Protein AF-A0A950K477-F1 (afdb_monomer_lite)

Radius of gyration: 20.94 Å; chains: 1; bounding box: 52×49×51 Å

Secondary structure (DSSP, 8-state):
-----------EEEE--TTSS-EEEEEE-TTS-EEEEEEEEE-SS---TTEEEEETT--EE-EEE-SSEEEEEEEEE-TT-EEEEEEEE-SS---PPPEEEEEETTTEEEEEETTEEEEEEE-HHHHHHTT--S-EEEEEEETTEE-B--TTTSPPTT-----TT--SEEEEESEETTEETTTTPPPEEEEEEEEE-SS-EEEEEEEEETTTEEEEEEEEEEESSS-EEEEEEEEEEESSS-EEB-SSTTGGGSEEEEEEB-GGG--SSS--TTTEEETTS-BHHHHHHHS--SEEEEEEEETTEEEEEEEE--TTSTTSSPPEEE-TTSEEEE-TTSSSS--EEPP-

pLDDT: mean 87.04, std 14.47, range [21.81, 98.06]

Foldseek 3Di:
DDDDDDPDLDADEDEDEPPDAWDKDKAAPEQAKDAFNKYDYFPVQPWDPQKWKAWPVRHTFFWDTDSGYIIGTDGIDGYPDMTMIIIHRDPDHDPAFKWDWDDDPDQKIWIDRRPHTQWIWHDDRRCVVLLAQFTAIPFGAAQRFGFAACPPP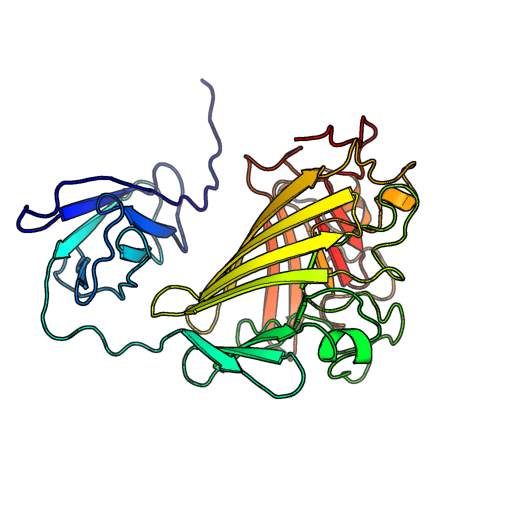HHDPPGDNPPSNQGHKDFFFQDKPRDGGSRDFHKDWPDWDWDITHAWIWIWTWIDPPQFKIKTWIWIWGDPSHHIDIDIDIDIAGAPWKMFGDPDLVRLLRGGIKGQGYQQLADPDDFQQVFKAFPVGGGGQVRLQVDQGQKMKGWGADPNDTDIDMDGDHCPDVQPSFHWNDGRGRITDGGNSNDDDGRMDGHD

Sequence (348 aa):
MRTFFLLLLSTLSLAAAPAQDGVHVTVSSFDKDRRWVLVEYDAKGKALPGTDVVDEKGDAQPGQPTSRGLAWLVPWIPAGQALKFEIKKVHGGVPAPALRWSEAQGGVTGLKFGDKEITRYNTGPAAEKQKHHKPFFWPLNGRGVNLLRGWPVEPKAGDSVDHPHHTGMYFAFGEVNGKDYWSKEPFSQKKLKMDAGQVFAEVLAENAWGEDLVESDEVRILTDGNDVVADWTITLTAANGPVTFAKDLKQAKEGAFVCRLSQELSRAKGDGSEIILDSKGNRGEKLARENSAPWVDYSGTVEGRKVGIAVMNHPSSWRSPSDWHVRAYGLFAANPWIIKGENTLQKG

Structure (mmCIF, N/CA/C/O backbone):
data_AF-A0A950K477-F1
#
_entry.id   AF-A0A950K477-F1
#
loop_
_atom_site.group_PDB
_atom_site.id
_atom_site.type_symbol
_atom_site.label_atom_id
_atom_site.label_alt_id
_atom_site.label_comp_id
_atom_site.label_asym_id
_atom_site.label_entity_id
_atom_site.label_seq_id
_atom_site.pdbx_PDB_ins_code
_atom_site.Cartn_x
_atom_site.Cartn_y
_atom_site.Cartn_z
_atom_site.occupancy
_atom_site.B_iso_or_equiv
_atom_site.auth_seq_id
_atom_site.auth_comp_id
_atom_site.auth_asym_id
_atom_site.auth_atom_id
_atom_site.pdbx_PDB_model_num
ATOM 1 N N . MET A 1 1 ? 21.113 -9.466 28.098 1.00 29.94 1 MET A N 1
ATOM 2 C CA . MET A 1 1 ? 20.406 -8.214 27.763 1.00 29.94 1 MET A CA 1
ATOM 3 C C . MET A 1 1 ? 20.300 -8.137 26.245 1.00 29.94 1 MET A C 1
ATOM 5 O O . MET A 1 1 ? 21.309 -7.935 25.586 1.00 29.94 1 MET A O 1
ATOM 9 N N . ARG A 1 2 ? 19.134 -8.463 25.678 1.00 22.64 2 ARG A N 1
ATOM 10 C CA . ARG A 1 2 ? 18.875 -8.391 24.232 1.00 22.64 2 ARG A CA 1
ATOM 11 C C . ARG A 1 2 ? 17.542 -7.682 24.044 1.00 22.64 2 ARG A C 1
ATOM 13 O O . ARG A 1 2 ? 16.498 -8.240 24.358 1.00 22.64 2 ARG A O 1
ATOM 20 N N . THR A 1 3 ? 17.622 -6.432 23.616 1.00 26.20 3 THR A N 1
ATOM 21 C CA . THR A 1 3 ? 16.486 -5.565 23.310 1.00 26.20 3 THR A CA 1
ATOM 22 C C . THR A 1 3 ? 15.965 -5.937 21.924 1.00 26.20 3 THR A C 1
ATOM 24 O O . THR A 1 3 ? 16.724 -5.901 20.957 1.00 26.20 3 THR A O 1
ATOM 27 N N . PHE A 1 4 ? 14.694 -6.323 21.828 1.00 21.81 4 PHE A N 1
ATOM 28 C CA . PHE A 1 4 ? 14.008 -6.587 20.562 1.00 21.81 4 PHE A CA 1
ATOM 29 C C . PHE A 1 4 ? 13.222 -5.336 20.156 1.00 21.81 4 PHE A C 1
ATOM 31 O O . PHE A 1 4 ? 12.395 -4.845 20.916 1.00 21.81 4 PHE A O 1
ATOM 38 N N . PHE A 1 5 ? 13.477 -4.807 18.958 1.00 26.64 5 PHE A N 1
ATOM 39 C CA . PHE A 1 5 ? 12.673 -3.738 18.369 1.00 26.64 5 PHE A CA 1
ATOM 40 C C . PHE A 1 5 ? 11.493 -4.363 17.615 1.00 26.64 5 PHE A C 1
ATOM 42 O O . PHE A 1 5 ? 11.696 -5.013 16.596 1.00 26.64 5 PHE A O 1
ATOM 49 N N . LEU A 1 6 ? 10.265 -4.129 18.088 1.00 25.39 6 LEU A N 1
ATOM 50 C CA . LEU A 1 6 ? 9.035 -4.458 17.362 1.00 25.39 6 LEU A CA 1
ATOM 51 C C . LEU A 1 6 ? 8.298 -3.169 16.975 1.00 25.39 6 LEU A C 1
ATOM 53 O O . LEU A 1 6 ? 7.652 -2.534 17.814 1.00 25.39 6 LEU A O 1
ATOM 57 N N . LEU A 1 7 ? 8.382 -2.780 15.704 1.00 31.80 7 LEU A N 1
ATOM 58 C CA . LEU A 1 7 ? 7.380 -1.927 15.072 1.00 31.80 7 LEU A CA 1
ATOM 59 C C . LEU A 1 7 ? 6.480 -2.887 14.294 1.00 31.80 7 LEU A C 1
ATOM 61 O O . LEU A 1 7 ? 6.807 -3.305 13.191 1.00 31.80 7 LEU A O 1
ATOM 65 N N . LEU A 1 8 ? 5.432 -3.348 14.973 1.00 35.22 8 LEU A N 1
ATOM 66 C CA . LEU A 1 8 ? 4.395 -4.194 14.406 1.00 35.22 8 LEU A CA 1
ATOM 67 C C . LEU A 1 8 ? 3.168 -3.300 14.205 1.00 35.22 8 LEU A C 1
ATOM 69 O O . LEU A 1 8 ? 2.625 -2.793 15.191 1.00 35.22 8 LEU A O 1
ATOM 73 N N . LEU A 1 9 ? 2.712 -3.151 12.959 1.00 41.53 9 LEU A N 1
ATOM 74 C CA . LEU A 1 9 ? 1.273 -3.232 12.719 1.00 41.53 9 LEU A CA 1
ATOM 75 C C . LEU A 1 9 ? 0.904 -4.651 13.166 1.00 41.53 9 LEU A C 1
ATOM 77 O O . LEU A 1 9 ? 1.239 -5.628 12.509 1.00 41.53 9 LEU A O 1
ATOM 81 N N . SER A 1 10 ? 0.402 -4.776 14.392 1.00 38.97 10 SER A N 1
ATOM 82 C CA . SER A 1 10 ? 0.055 -6.074 14.967 1.00 38.97 10 SER A CA 1
ATOM 83 C C . SER A 1 10 ? -1.417 -6.315 14.716 1.00 38.97 10 SER A C 1
ATOM 85 O O . SER A 1 10 ? -2.255 -5.789 15.436 1.00 38.97 10 SER A O 1
ATOM 87 N N . THR A 1 11 ? -1.731 -7.146 13.727 1.00 41.25 11 THR A N 1
ATOM 88 C CA . THR A 1 11 ? -3.009 -7.857 13.717 1.00 41.25 11 THR A CA 1
ATOM 89 C C . THR A 1 11 ? -2.980 -8.841 14.888 1.00 41.25 11 THR A C 1
ATOM 91 O O . THR A 1 11 ? -2.279 -9.855 14.847 1.00 41.25 11 THR A O 1
ATOM 94 N N . LEU A 1 12 ? -3.670 -8.515 15.980 1.00 43.34 12 LEU A N 1
ATOM 95 C CA . LEU A 1 12 ? -3.776 -9.390 17.146 1.00 43.34 12 LEU A CA 1
ATOM 96 C C . LEU A 1 12 ? -5.068 -10.210 17.035 1.00 43.34 12 LEU A C 1
ATOM 98 O O . LEU A 1 12 ? -6.131 -9.693 17.357 1.00 43.34 12 LEU A O 1
ATOM 102 N N . SER A 1 13 ? -4.985 -11.468 16.587 1.00 42.50 13 SER A N 1
ATOM 103 C CA . SER A 1 13 ? -6.142 -12.376 16.518 1.00 42.50 13 SER A CA 1
ATOM 104 C C . SER A 1 13 ? -6.309 -13.174 17.813 1.00 42.50 13 SER A C 1
ATOM 106 O O . SER A 1 13 ? -5.458 -13.994 18.153 1.00 42.50 13 SER A O 1
ATOM 108 N N . LEU A 1 14 ? -7.415 -12.962 18.535 1.00 52.19 14 LEU A N 1
ATOM 109 C CA . LEU A 1 14 ? -7.835 -13.801 19.669 1.00 52.19 14 LEU A CA 1
ATOM 110 C C . LEU A 1 14 ? -9.072 -14.623 19.299 1.00 52.19 14 LEU A C 1
ATOM 112 O O . LEU A 1 14 ? -10.003 -14.070 18.727 1.00 52.19 14 LEU A O 1
ATOM 116 N N . ALA A 1 15 ? -9.104 -15.899 19.702 1.00 47.56 15 ALA A N 1
ATOM 117 C CA . ALA A 1 15 ? -10.265 -16.782 19.579 1.00 47.56 15 ALA A CA 1
ATOM 118 C C . ALA A 1 15 ? -10.960 -16.990 20.938 1.00 47.56 15 ALA A C 1
ATOM 120 O O . ALA A 1 15 ? -10.342 -17.510 21.865 1.00 47.56 15 ALA A O 1
ATOM 121 N N . ALA A 1 16 ? -12.252 -16.651 21.065 1.00 52.62 16 ALA A N 1
ATOM 122 C CA . ALA A 1 16 ? -13.064 -16.977 22.255 1.00 52.62 16 ALA A CA 1
ATOM 123 C C . ALA A 1 16 ? -14.452 -17.547 21.884 1.00 52.62 16 ALA A C 1
ATOM 125 O O . ALA A 1 16 ? -14.824 -17.605 20.714 1.00 52.62 16 ALA A O 1
ATOM 126 N N . ALA A 1 17 ? -15.193 -18.089 22.858 1.00 48.69 17 ALA A N 1
ATOM 127 C CA . ALA A 1 17 ? -16.521 -18.672 22.627 1.00 48.69 17 ALA A CA 1
ATOM 128 C C . ALA A 1 17 ? -17.608 -17.576 22.492 1.00 48.69 17 ALA A C 1
ATOM 130 O O . ALA A 1 17 ? -17.593 -16.635 23.277 1.00 48.69 17 ALA A O 1
ATOM 131 N N . PRO A 1 18 ? -18.591 -17.711 21.576 1.00 48.38 18 PRO A N 1
ATOM 132 C CA . PRO A 1 18 ? -19.586 -16.670 21.256 1.00 48.38 18 PRO A CA 1
ATOM 133 C C . PRO A 1 18 ? -20.687 -16.454 22.321 1.00 48.38 18 PRO A C 1
ATOM 135 O O . PRO A 1 18 ? -21.726 -15.879 22.010 1.00 48.38 18 PRO A O 1
ATOM 138 N N . ALA A 1 19 ? -20.500 -16.951 23.547 1.00 46.94 19 ALA A N 1
ATOM 139 C CA . ALA A 1 19 ? -21.529 -17.011 24.591 1.00 46.94 19 ALA A CA 1
ATOM 140 C C . ALA A 1 19 ? -21.058 -16.452 25.947 1.00 46.94 19 ALA A C 1
ATOM 142 O O . ALA A 1 19 ? -21.470 -16.950 26.990 1.00 46.94 19 ALA A O 1
ATOM 143 N N . GLN A 1 20 ? -20.176 -15.451 25.945 1.00 51.38 20 GLN A N 1
ATOM 144 C CA . GLN A 1 20 ? -19.879 -14.676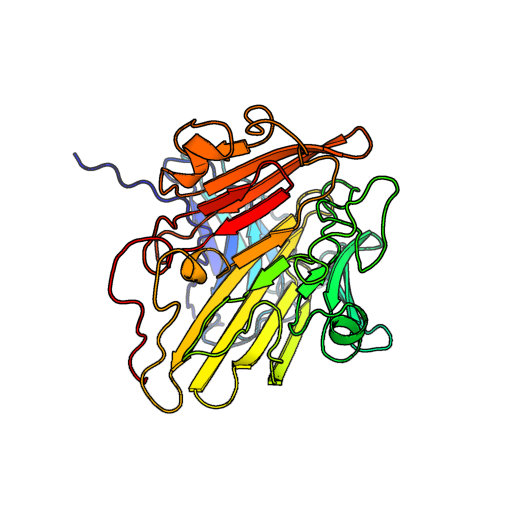 27.150 1.00 51.38 20 GLN A CA 1
ATOM 145 C C . GLN A 1 20 ? -20.456 -13.273 26.989 1.00 51.38 20 GLN A C 1
ATOM 147 O O . GLN A 1 20 ? -20.244 -12.636 25.956 1.00 51.38 20 GLN A O 1
ATOM 152 N N . ASP A 1 21 ? -21.219 -12.828 27.985 1.00 55.84 21 ASP A N 1
ATOM 153 C CA . ASP A 1 21 ? -21.587 -11.425 28.139 1.00 55.84 21 ASP A CA 1
ATOM 154 C C . ASP A 1 21 ? -20.287 -10.613 28.217 1.00 55.84 21 ASP A C 1
ATOM 156 O O . ASP A 1 21 ? -19.567 -10.692 29.208 1.00 55.84 21 ASP A O 1
ATOM 160 N N . GLY A 1 22 ? -19.954 -9.921 27.124 1.00 71.38 22 GLY A N 1
ATOM 161 C CA . GLY A 1 22 ? -18.744 -9.110 26.987 1.00 71.38 22 GLY A CA 1
ATOM 162 C C . GLY A 1 22 ? -17.463 -9.925 26.758 1.00 71.38 22 GLY A C 1
ATOM 163 O O . GLY A 1 22 ? -16.966 -10.612 27.647 1.00 71.38 22 GLY A O 1
ATOM 164 N N . VAL A 1 23 ? -16.850 -9.815 25.573 1.00 85.06 23 VAL A N 1
ATOM 165 C CA . VAL A 1 23 ? -15.444 -10.233 25.395 1.00 85.06 23 VAL A CA 1
ATOM 166 C C . VAL A 1 23 ? -14.555 -9.043 25.723 1.00 85.06 23 VAL A C 1
ATOM 168 O O . VAL A 1 23 ? -14.587 -8.038 25.016 1.00 85.06 23 VAL A O 1
ATOM 171 N N . HIS A 1 24 ? -13.735 -9.154 26.766 1.00 89.69 24 HIS A N 1
ATOM 172 C CA . HIS A 1 24 ? -12.785 -8.105 27.127 1.00 89.69 24 HIS A CA 1
ATOM 173 C C . HIS A 1 24 ? -11.456 -8.271 26.388 1.00 89.69 24 HIS A C 1
ATOM 175 O O . HIS A 1 24 ? -10.838 -9.336 26.416 1.00 89.69 24 HIS A O 1
ATOM 181 N N . VAL A 1 25 ? -10.985 -7.193 25.768 1.00 91.94 25 VAL A N 1
ATOM 182 C CA . VAL A 1 25 ? -9.726 -7.146 25.023 1.00 91.94 25 VAL A CA 1
ATOM 183 C C . VAL A 1 25 ? -8.852 -6.043 25.600 1.00 91.94 25 VAL A C 1
ATOM 185 O O . VAL A 1 25 ? -9.283 -4.904 25.736 1.00 91.94 25 VAL A O 1
ATOM 188 N N . THR A 1 26 ? -7.614 -6.378 25.963 1.00 93.69 26 THR A N 1
ATOM 189 C CA . THR A 1 26 ? -6.612 -5.396 26.405 1.00 93.69 26 THR A CA 1
ATOM 190 C C . THR A 1 26 ? -5.550 -5.245 25.328 1.00 93.69 26 THR A C 1
ATOM 192 O O . THR A 1 26 ? -4.959 -6.235 24.901 1.00 93.69 26 THR A O 1
ATOM 195 N N . VAL A 1 27 ? -5.299 -4.009 24.906 1.00 94.06 27 VAL A N 1
ATOM 196 C CA . VAL A 1 27 ? -4.298 -3.667 23.894 1.00 94.06 27 VAL A CA 1
ATOM 197 C C . VAL A 1 27 ? -3.192 -2.870 24.570 1.00 94.06 27 VAL A C 1
ATOM 199 O O . VAL A 1 27 ? -3.428 -1.761 25.045 1.00 94.06 27 VAL A O 1
ATOM 202 N N . SER A 1 28 ? -1.990 -3.440 24.624 1.00 93.56 28 SER A N 1
ATOM 203 C CA . SER A 1 28 ? -0.837 -2.852 25.314 1.00 93.56 28 SER A CA 1
ATOM 204 C C . SER A 1 28 ? 0.176 -2.287 24.326 1.00 93.56 28 SER A C 1
ATOM 206 O O . SER A 1 28 ? 0.497 -2.922 23.321 1.00 93.56 28 SER A O 1
ATOM 208 N N . SER A 1 29 ? 0.732 -1.117 24.635 1.00 91.75 29 SER A N 1
ATOM 209 C CA . SER A 1 29 ? 1.770 -0.484 23.814 1.00 91.75 29 SER A CA 1
ATOM 210 C C . SER A 1 29 ? 3.176 -1.035 24.081 1.00 91.75 29 SER A C 1
ATOM 212 O O . SER A 1 29 ? 4.037 -1.020 23.194 1.00 91.75 29 SER A O 1
ATOM 214 N N . PHE A 1 30 ? 3.365 -1.624 25.267 1.00 92.62 30 PHE A N 1
ATOM 215 C CA . PHE A 1 30 ? 4.643 -2.087 25.809 1.00 92.62 30 PHE A CA 1
ATOM 216 C C . PHE A 1 30 ? 5.632 -0.933 25.989 1.00 92.62 30 PHE A C 1
ATOM 218 O O . PHE A 1 30 ? 5.327 0.014 26.696 1.00 92.62 30 PHE A O 1
ATOM 225 N N . ASP A 1 31 ? 6.824 -0.999 25.408 1.00 94.56 31 ASP A N 1
ATOM 226 C CA . ASP A 1 31 ? 7.903 -0.026 25.598 1.00 94.56 31 ASP A CA 1
ATOM 227 C C . ASP A 1 31 ? 7.842 1.162 24.626 1.00 94.56 31 ASP A C 1
ATOM 229 O O . ASP A 1 31 ? 8.683 2.057 24.695 1.00 94.56 31 ASP A O 1
ATOM 233 N N . LYS A 1 32 ? 6.875 1.175 23.703 1.00 91.00 32 LYS A N 1
ATOM 234 C CA . LYS A 1 32 ? 6.790 2.170 22.630 1.00 91.00 32 LYS A CA 1
ATOM 235 C C . LYS A 1 32 ? 5.379 2.648 22.432 1.00 91.00 32 LYS A C 1
ATOM 237 O O . LYS A 1 32 ? 4.441 1.873 22.573 1.00 91.00 32 LYS A O 1
ATOM 242 N N . ASP A 1 33 ? 5.259 3.891 21.999 1.00 94.19 33 ASP A N 1
ATOM 243 C CA . ASP A 1 33 ? 3.994 4.397 21.509 1.00 94.19 33 ASP A CA 1
ATOM 244 C C . ASP A 1 33 ? 3.468 3.527 20.361 1.00 94.19 33 ASP A C 1
ATOM 246 O O . ASP A 1 33 ? 4.227 3.028 19.519 1.00 94.19 33 ASP A O 1
ATOM 250 N N . ARG A 1 34 ? 2.149 3.368 20.309 1.00 91.56 34 ARG A N 1
ATOM 251 C CA . ARG A 1 34 ? 1.451 2.719 19.202 1.00 91.56 34 ARG A CA 1
ATOM 252 C C . ARG A 1 34 ? 0.451 3.690 18.607 1.00 91.56 34 ARG A C 1
ATOM 254 O O . ARG A 1 34 ? -0.281 4.346 19.338 1.00 91.56 34 ARG A O 1
ATOM 261 N N . ARG A 1 35 ? 0.398 3.752 17.280 1.00 90.00 35 ARG A N 1
ATOM 262 C CA . ARG A 1 35 ? -0.593 4.516 16.518 1.00 90.00 35 ARG A CA 1
ATOM 263 C C . ARG A 1 35 ? -1.221 3.588 15.490 1.00 90.00 35 ARG A C 1
ATOM 265 O O . ARG A 1 35 ? -0.519 2.707 14.998 1.00 90.00 35 ARG A O 1
ATOM 272 N N . TRP A 1 36 ? -2.489 3.809 15.152 1.00 89.38 36 TRP A N 1
ATOM 273 C CA . TRP A 1 36 ? -3.179 3.040 14.108 1.00 89.38 36 TRP A CA 1
ATOM 274 C C . TRP A 1 36 ? -3.149 1.517 14.348 1.00 89.38 36 TRP A C 1
ATOM 276 O O . TRP A 1 36 ? -2.867 0.741 13.437 1.00 89.38 36 TRP A O 1
ATOM 286 N N . VAL A 1 37 ? -3.409 1.067 15.580 1.00 90.62 37 VAL A N 1
ATOM 287 C CA . VAL A 1 37 ? -3.418 -0.374 15.882 1.00 90.62 37 VAL A CA 1
ATOM 288 C C . VAL A 1 37 ? -4.739 -0.969 15.412 1.00 90.62 37 VAL A C 1
ATOM 290 O O . VAL A 1 37 ? -5.773 -0.762 16.047 1.00 90.62 37 VAL A O 1
ATOM 293 N N . LEU A 1 38 ? -4.705 -1.696 14.297 1.00 91.69 38 LEU A N 1
ATOM 294 C CA . LEU A 1 38 ? -5.831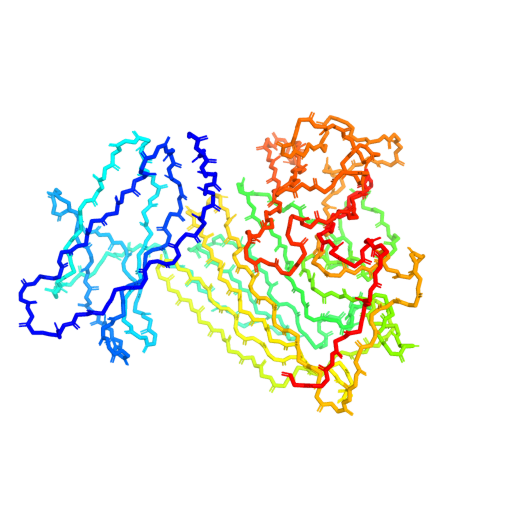 -2.501 13.839 1.00 91.69 38 LEU A CA 1
ATOM 295 C C . LEU A 1 38 ? -5.942 -3.751 14.716 1.00 91.69 38 LEU A C 1
ATOM 297 O O . LEU A 1 38 ? -5.053 -4.601 14.712 1.00 91.69 38 LEU A O 1
ATOM 301 N N . VAL A 1 39 ? -7.038 -3.869 15.456 1.00 92.12 39 VAL A N 1
ATOM 302 C CA . VAL A 1 39 ? -7.336 -5.054 16.261 1.00 92.12 39 VAL A CA 1
ATOM 303 C C . VAL A 1 39 ? -8.376 -5.886 15.530 1.00 92.12 39 VAL A C 1
ATOM 305 O O . VAL A 1 39 ? -9.383 -5.349 15.079 1.00 92.12 39 VAL A O 1
ATOM 308 N N . GLU A 1 40 ? -8.145 -7.195 15.431 1.00 91.12 40 GLU A N 1
ATOM 309 C CA . GLU A 1 40 ? -9.063 -8.146 14.804 1.00 91.12 40 GLU A CA 1
ATOM 310 C C . GLU A 1 40 ? -9.384 -9.281 15.765 1.00 91.12 40 GLU A C 1
ATOM 312 O O . GLU A 1 40 ? -8.572 -10.165 16.014 1.00 91.12 40 GLU A O 1
ATOM 317 N N . TYR A 1 41 ? -10.603 -9.304 16.276 1.00 89.88 41 TYR A N 1
ATOM 318 C CA . TYR A 1 41 ? -11.097 -10.416 17.065 1.00 89.88 41 TYR A CA 1
ATOM 319 C C . TYR A 1 41 ? -11.634 -11.523 16.146 1.00 89.88 41 TYR A C 1
ATOM 321 O O . TYR A 1 41 ? -12.533 -11.275 15.341 1.00 89.88 41 TYR A O 1
ATOM 329 N N . ASP A 1 42 ? -11.104 -12.744 16.277 1.00 89.38 42 ASP A N 1
ATOM 330 C CA . ASP A 1 42 ? -11.589 -13.929 15.563 1.00 89.38 42 ASP A CA 1
ATOM 331 C C . ASP A 1 42 ? -12.635 -14.639 16.433 1.00 89.38 42 ASP A C 1
ATOM 333 O O . ASP A 1 42 ? -12.334 -15.270 17.445 1.00 89.38 42 ASP A O 1
ATOM 337 N N . ALA A 1 43 ? -13.900 -14.586 16.034 1.00 86.06 43 ALA A N 1
ATOM 338 C CA . ALA A 1 43 ? -14.986 -15.248 16.747 1.00 86.06 43 ALA A CA 1
ATOM 339 C C . ALA A 1 43 ? -15.159 -16.710 16.294 1.00 86.06 43 ALA A C 1
ATOM 341 O O . ALA A 1 43 ? -16.278 -17.189 16.082 1.00 86.06 43 ALA A O 1
ATOM 342 N N . LYS A 1 44 ? -14.036 -17.426 16.137 1.00 84.94 44 LYS A N 1
ATOM 343 C CA . LYS A 1 44 ? -13.944 -18.794 15.602 1.00 84.94 44 LYS A CA 1
ATOM 344 C C . LYS A 1 44 ? -14.541 -18.896 14.198 1.00 84.94 44 LYS A C 1
ATOM 346 O O . LYS A 1 44 ? -15.362 -19.774 13.924 1.00 84.94 44 LYS A O 1
ATOM 351 N N . GLY A 1 45 ? -14.148 -17.970 13.327 1.00 83.75 45 GLY A N 1
ATOM 352 C CA . GLY A 1 45 ? -14.583 -17.932 11.932 1.00 83.75 45 GLY A CA 1
ATOM 353 C C . GLY A 1 45 ? -16.033 -17.485 11.731 1.00 83.75 45 GLY A C 1
ATOM 354 O O . GLY A 1 45 ? -16.629 -17.816 10.709 1.00 83.75 45 GLY A O 1
ATOM 355 N N . LYS A 1 46 ? -16.630 -16.774 12.696 1.00 83.25 46 LYS A N 1
ATOM 356 C CA . LYS A 1 46 ? -18.002 -16.256 12.591 1.00 83.25 46 LYS A CA 1
ATOM 357 C C . LYS A 1 46 ? -17.998 -14.737 12.545 1.00 83.25 46 LYS A C 1
ATOM 359 O O . LYS A 1 46 ? -17.547 -14.103 13.487 1.00 83.25 46 LYS A O 1
ATOM 364 N N . ALA A 1 47 ? -18.558 -14.148 11.494 1.00 83.69 47 ALA A N 1
ATOM 365 C CA . ALA A 1 47 ? -18.783 -12.705 11.449 1.00 83.69 47 ALA A CA 1
ATOM 366 C C . ALA A 1 47 ? -19.689 -12.241 12.606 1.00 83.69 47 ALA A C 1
ATOM 368 O O . ALA A 1 47 ? -20.629 -12.947 12.987 1.00 83.69 47 ALA A O 1
ATOM 369 N N . LEU A 1 48 ? -19.434 -11.039 13.132 1.00 82.44 48 LEU A N 1
ATOM 370 C CA . LEU A 1 48 ? -20.201 -10.436 14.230 1.00 82.44 48 LEU A CA 1
ATOM 371 C C . LEU A 1 48 ? -20.921 -9.139 13.796 1.00 82.44 48 LEU A C 1
ATOM 373 O O . LEU A 1 48 ? -20.552 -8.050 14.238 1.00 82.44 48 LEU A O 1
ATOM 377 N N . PRO A 1 49 ? -21.947 -9.205 12.925 1.00 81.38 49 PRO A N 1
ATOM 378 C CA . PRO A 1 49 ? -22.716 -8.022 12.540 1.00 81.38 49 PRO A CA 1
ATOM 379 C C . PRO A 1 49 ? -23.512 -7.453 13.724 1.00 81.38 49 PRO A C 1
ATOM 381 O O . PRO A 1 49 ? -24.007 -8.201 14.569 1.00 81.38 49 PRO A O 1
ATOM 384 N N . GLY A 1 50 ? -23.652 -6.124 13.778 1.00 75.31 50 GLY A N 1
ATOM 385 C CA . GLY A 1 50 ? -24.393 -5.436 14.846 1.00 75.31 50 GLY A CA 1
ATOM 386 C C . GLY A 1 50 ? -23.762 -5.576 16.237 1.00 75.31 50 GLY A C 1
ATOM 387 O O . GLY A 1 50 ? -24.474 -5.551 17.238 1.00 75.31 50 GLY A O 1
ATOM 388 N N . THR A 1 51 ? -22.449 -5.802 16.296 1.00 77.06 51 THR A N 1
ATOM 389 C CA . THR A 1 51 ? -21.678 -5.869 17.540 1.00 77.06 51 THR A CA 1
ATOM 390 C C . THR A 1 51 ? -20.773 -4.651 17.605 1.00 77.06 51 THR A C 1
ATOM 392 O O . THR A 1 51 ? -20.040 -4.392 16.651 1.00 77.06 51 THR A O 1
ATOM 395 N N . ASP A 1 52 ? -20.825 -3.935 18.723 1.00 79.25 52 ASP A N 1
ATOM 396 C CA . ASP A 1 52 ? -20.009 -2.749 18.950 1.00 79.25 52 ASP A CA 1
ATOM 397 C C . ASP A 1 52 ? -18.836 -3.089 19.873 1.00 79.25 52 ASP A C 1
ATOM 399 O O . ASP A 1 52 ? -18.866 -4.048 20.656 1.00 79.25 52 ASP A O 1
ATOM 403 N N . VAL A 1 53 ? -17.794 -2.272 19.774 1.00 88.25 53 VAL A N 1
ATOM 404 C CA . VAL A 1 53 ? -16.665 -2.272 20.701 1.00 88.25 53 VAL A CA 1
ATOM 405 C C . VAL A 1 53 ? -16.834 -1.052 21.589 1.00 88.25 53 VAL A C 1
ATOM 407 O O . VAL A 1 53 ? -16.938 0.051 21.070 1.00 88.25 53 VAL A O 1
ATOM 410 N N . VAL A 1 54 ? -16.877 -1.215 22.907 1.00 89.75 54 VAL A N 1
ATOM 411 C CA . VAL A 1 54 ? -16.872 -0.077 23.840 1.00 89.75 54 VAL A CA 1
ATOM 412 C C . VAL A 1 54 ? -15.529 0.015 24.543 1.00 89.75 54 VAL A C 1
ATOM 414 O O . VAL A 1 54 ? -14.908 -1.010 24.826 1.00 89.75 54 VAL A O 1
ATOM 417 N N . ASP A 1 55 ? -15.064 1.231 24.800 1.00 90.56 55 ASP A N 1
ATOM 418 C CA . ASP A 1 55 ? -13.860 1.455 25.597 1.00 90.56 55 ASP A CA 1
ATOM 419 C C . ASP A 1 55 ? -14.152 1.407 27.111 1.00 90.56 55 ASP A C 1
ATOM 421 O O . ASP A 1 55 ? -15.283 1.192 27.554 1.00 90.56 55 ASP A O 1
ATOM 425 N N . GLU A 1 56 ? -13.119 1.610 27.930 1.00 89.19 56 GLU A N 1
ATOM 426 C CA . GLU A 1 56 ? -13.225 1.616 29.395 1.00 89.19 56 GLU A CA 1
ATOM 427 C C . GLU A 1 56 ? -14.123 2.723 29.975 1.00 89.19 56 GLU A C 1
ATOM 429 O O . GLU A 1 56 ? -14.535 2.626 31.132 1.00 89.19 56 GLU A O 1
ATOM 434 N N . LYS A 1 57 ? -14.439 3.764 29.193 1.00 88.56 57 LYS A N 1
ATOM 435 C CA . LYS A 1 57 ? -15.37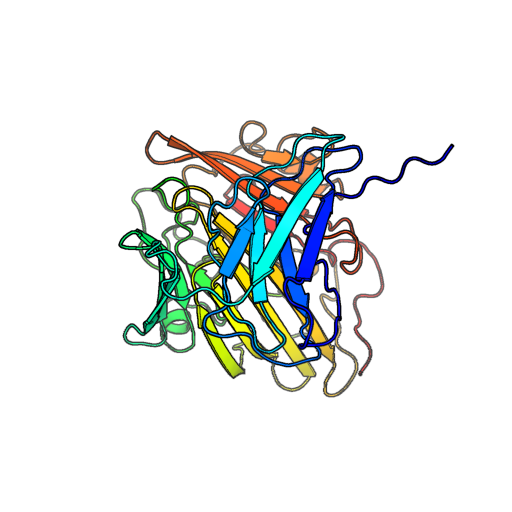0 4.837 29.571 1.00 88.56 57 LYS A CA 1
ATOM 436 C C . LYS A 1 57 ? -16.811 4.502 29.186 1.00 88.56 57 LYS A C 1
ATOM 438 O O . LYS A 1 57 ? -17.729 5.207 29.597 1.00 88.56 57 LYS A O 1
ATOM 443 N N . GLY A 1 58 ? -17.010 3.414 28.444 1.00 87.12 58 GLY A N 1
ATOM 444 C CA . GLY A 1 58 ? -18.293 3.019 27.879 1.00 87.12 58 GLY A CA 1
ATOM 445 C C . GLY A 1 58 ? -18.592 3.681 26.534 1.00 87.12 58 GLY A C 1
ATOM 446 O O . GLY A 1 58 ? -19.703 3.508 26.032 1.00 87.12 58 GLY A O 1
ATOM 447 N N . ASP A 1 59 ? -17.630 4.397 25.941 1.00 86.81 59 ASP A N 1
ATOM 448 C CA . ASP A 1 59 ? -17.806 5.066 24.655 1.00 86.81 59 ASP A CA 1
ATOM 449 C C . ASP A 1 59 ? -17.693 4.047 23.514 1.00 86.81 59 ASP A C 1
ATOM 451 O O . ASP A 1 59 ? -16.730 3.275 23.421 1.00 86.81 59 ASP A O 1
ATOM 455 N N . ALA A 1 60 ? -18.685 4.050 22.621 1.00 86.19 60 ALA A N 1
ATOM 456 C CA . ALA A 1 60 ? -18.710 3.172 21.459 1.00 86.19 60 ALA A CA 1
ATOM 457 C C . ALA A 1 60 ? -17.625 3.557 20.442 1.00 86.19 60 ALA A C 1
ATOM 459 O O . ALA A 1 60 ? -17.488 4.716 20.049 1.00 86.19 60 ALA A O 1
ATOM 460 N N . GLN A 1 61 ? -16.889 2.554 19.981 1.00 86.44 61 GLN A N 1
ATOM 461 C CA . GLN A 1 61 ? -15.858 2.645 18.960 1.00 86.44 61 GLN A CA 1
ATOM 462 C C . GLN A 1 61 ? -16.392 2.085 17.636 1.00 86.44 61 GLN A C 1
ATOM 464 O O . GLN A 1 61 ? -17.130 1.094 17.647 1.00 86.44 61 GLN A O 1
ATOM 469 N N . PRO A 1 62 ? -16.005 2.659 16.483 1.00 84.12 62 PRO A N 1
ATOM 470 C CA . PRO A 1 62 ? -16.365 2.103 15.186 1.00 84.12 62 PRO A CA 1
ATOM 471 C C . PRO A 1 62 ? -15.837 0.668 15.034 1.00 84.12 62 PRO A C 1
ATOM 473 O O . PRO A 1 62 ? -14.628 0.436 14.984 1.00 84.12 62 PRO A O 1
ATOM 476 N N . GLY A 1 63 ? -16.760 -0.291 14.966 1.00 87.12 63 GLY A N 1
ATOM 477 C CA . GLY A 1 63 ? -16.482 -1.693 14.677 1.00 87.12 63 GLY A CA 1
ATOM 478 C C . GLY A 1 63 ? -16.818 -2.041 13.227 1.00 87.12 63 GLY A C 1
ATOM 479 O O . GLY A 1 63 ? -17.781 -1.533 12.651 1.00 87.12 63 GLY A O 1
ATOM 480 N N . GLN A 1 64 ? -16.036 -2.935 12.631 1.00 89.56 64 GLN A N 1
ATOM 481 C CA . GLN A 1 64 ? -16.264 -3.467 11.291 1.00 89.56 64 GLN A CA 1
ATOM 482 C C . GLN A 1 64 ? -16.319 -4.995 11.341 1.00 89.56 64 GLN A C 1
ATOM 484 O O . GLN A 1 64 ? -15.312 -5.623 11.673 1.00 89.56 64 GLN A O 1
ATOM 489 N N . PRO A 1 65 ? -17.464 -5.622 11.020 1.00 89.12 65 PRO A N 1
ATOM 490 C CA . PRO A 1 65 ? -17.535 -7.070 10.886 1.00 89.12 65 PRO A CA 1
ATOM 491 C C . PRO A 1 65 ? -16.543 -7.560 9.830 1.00 89.12 65 PRO A C 1
ATOM 493 O O . PRO A 1 65 ? -16.434 -6.976 8.754 1.00 89.12 65 PRO A O 1
ATOM 496 N N . THR A 1 66 ? -15.838 -8.645 10.130 1.00 88.50 66 THR A N 1
ATOM 497 C CA . THR A 1 66 ? -14.969 -9.340 9.173 1.00 88.50 66 THR A CA 1
ATOM 498 C C . THR A 1 66 ? -15.535 -10.724 8.884 1.00 88.50 66 THR A C 1
ATOM 500 O O . THR A 1 66 ? -16.448 -11.194 9.567 1.00 88.50 66 THR A O 1
ATOM 503 N N . SER A 1 67 ? -14.972 -11.432 7.904 1.00 85.44 67 SER A N 1
ATOM 504 C CA . SER A 1 67 ? -15.359 -12.821 7.612 1.00 85.44 67 SER A CA 1
ATOM 505 C C . SER A 1 67 ? -15.172 -13.772 8.802 1.00 85.44 67 SER A C 1
ATOM 507 O O . SER A 1 67 ? -15.816 -14.818 8.848 1.00 85.44 67 SER A O 1
ATOM 509 N N . ARG A 1 68 ? -14.315 -13.414 9.769 1.00 86.94 68 ARG A N 1
ATOM 510 C CA . ARG A 1 68 ? -13.970 -14.252 10.926 1.00 86.94 68 ARG A CA 1
ATOM 511 C C . ARG A 1 68 ? -14.401 -13.676 12.273 1.00 86.94 68 ARG A C 1
ATOM 513 O O . ARG A 1 68 ? -14.331 -14.395 13.264 1.00 86.94 68 ARG A O 1
ATOM 520 N N . GLY A 1 69 ? -14.858 -12.428 12.326 1.00 90.31 69 GLY A N 1
ATOM 521 C CA . GLY A 1 69 ? -15.256 -11.786 13.576 1.00 90.31 69 GLY A CA 1
ATOM 522 C C . GLY A 1 69 ? -15.496 -10.290 13.435 1.00 90.31 69 GLY A C 1
ATOM 523 O O . GLY A 1 69 ? -16.434 -9.882 12.745 1.00 90.31 69 GLY A O 1
ATOM 524 N N . LEU A 1 70 ? -14.687 -9.489 14.131 1.00 90.81 70 LEU A N 1
ATOM 525 C CA . LEU A 1 70 ? -14.850 -8.038 14.257 1.00 90.81 70 LEU A CA 1
ATOM 526 C C . LEU A 1 70 ? -13.488 -7.343 14.288 1.00 90.81 70 LEU A C 1
ATOM 528 O O . LEU A 1 70 ? -12.570 -7.817 14.953 1.00 90.81 70 LEU A O 1
ATOM 532 N N . ALA A 1 71 ? -13.377 -6.202 13.619 1.00 91.81 71 ALA A N 1
ATOM 533 C CA . ALA A 1 71 ? -12.205 -5.344 13.657 1.00 91.81 71 ALA A CA 1
ATOM 534 C C . ALA A 1 71 ? -12.538 -3.956 14.206 1.00 91.81 71 ALA A C 1
ATOM 536 O O . ALA A 1 71 ? -13.648 -3.465 14.009 1.00 91.81 71 ALA A O 1
ATOM 537 N N . TRP A 1 72 ? -11.573 -3.313 14.856 1.00 91.81 72 TRP A N 1
ATOM 538 C CA . TRP A 1 72 ? -11.634 -1.900 15.234 1.00 91.81 72 TRP A CA 1
ATOM 539 C C . TRP A 1 72 ? -10.234 -1.295 15.254 1.00 91.81 72 TRP A C 1
ATOM 541 O O . TRP A 1 72 ? -9.227 -2.007 15.282 1.00 91.81 72 TRP A O 1
ATOM 551 N N . LEU A 1 73 ? -10.170 0.033 15.222 1.00 89.56 73 LEU A N 1
ATOM 552 C CA . LEU A 1 73 ? -8.916 0.770 15.242 1.00 89.56 73 LEU A CA 1
ATOM 553 C C . LEU A 1 73 ? -8.686 1.398 16.613 1.00 89.56 73 LEU A C 1
ATOM 555 O O . LEU A 1 73 ? -9.551 2.100 17.132 1.00 89.56 73 LEU A O 1
ATOM 559 N N . VAL A 1 74 ? -7.486 1.221 17.156 1.00 90.50 74 VAL A N 1
ATOM 560 C CA . VAL A 1 74 ? -7.018 1.979 18.316 1.00 90.50 74 VAL A CA 1
ATOM 561 C C . VAL A 1 74 ? -6.088 3.094 17.829 1.00 90.50 74 VAL A C 1
ATOM 563 O O . VAL A 1 74 ? -4.990 2.807 17.334 1.00 90.50 74 VAL A O 1
ATOM 566 N N . PRO A 1 75 ? -6.498 4.373 17.928 1.00 85.44 75 PRO A N 1
ATOM 567 C CA . PRO A 1 75 ? -5.803 5.465 17.255 1.00 85.44 75 PRO A CA 1
ATOM 568 C C . PRO A 1 75 ? -4.428 5.748 17.860 1.00 85.44 75 PRO A C 1
ATOM 570 O O . PRO A 1 75 ? -3.482 5.992 17.113 1.00 85.44 75 PRO A O 1
ATOM 573 N N . TRP A 1 76 ? -4.304 5.701 19.189 1.00 90.88 76 TRP A N 1
ATOM 574 C CA . TRP A 1 76 ? -3.059 5.974 19.902 1.00 90.88 76 TRP A CA 1
ATOM 575 C C . TRP A 1 76 ? -3.021 5.290 21.268 1.00 90.88 76 TRP A C 1
ATOM 577 O O . TRP A 1 76 ? -4.013 5.297 21.993 1.00 90.88 76 TRP A O 1
ATOM 587 N N . ILE A 1 77 ? -1.858 4.755 21.633 1.00 93.69 77 ILE A N 1
ATOM 588 C CA . ILE A 1 77 ? -1.557 4.241 22.969 1.00 93.69 77 ILE A CA 1
ATOM 589 C C . ILE A 1 77 ? -0.142 4.711 23.337 1.00 93.69 77 ILE A C 1
ATOM 591 O O . ILE A 1 77 ? 0.810 4.277 22.680 1.00 93.69 77 ILE A O 1
ATOM 595 N N . PRO A 1 78 ? 0.036 5.569 24.358 1.00 94.88 78 PRO A N 1
ATOM 596 C CA . PRO A 1 78 ? 1.364 5.966 24.821 1.00 94.88 78 PRO A CA 1
ATOM 597 C C . PRO A 1 78 ? 2.179 4.767 25.315 1.00 94.88 78 PRO A C 1
ATOM 599 O O . PRO A 1 78 ? 1.610 3.802 25.832 1.00 94.88 78 PRO A O 1
ATOM 602 N N . ALA A 1 79 ? 3.505 4.834 25.215 1.00 95.81 79 ALA A N 1
ATOM 603 C CA . ALA A 1 79 ? 4.420 3.838 25.763 1.00 95.81 79 ALA A CA 1
ATOM 604 C C . ALA A 1 79 ? 4.121 3.552 27.247 1.00 95.81 79 ALA A C 1
ATOM 606 O O . ALA A 1 79 ? 3.852 4.454 28.041 1.00 95.81 79 ALA A O 1
ATOM 607 N N . GLY A 1 80 ? 4.162 2.278 27.624 1.00 95.75 80 GLY A N 1
ATOM 608 C CA . GLY A 1 80 ? 3.902 1.786 28.977 1.00 95.75 80 GLY A CA 1
ATOM 609 C C . GLY A 1 80 ? 2.422 1.680 29.349 1.00 95.75 80 GLY A C 1
ATOM 610 O O . GLY A 1 80 ? 2.118 1.244 30.457 1.00 95.75 80 GLY A O 1
ATOM 611 N N . GLN A 1 81 ? 1.504 2.061 28.457 1.00 96.00 81 GLN A N 1
ATOM 612 C CA . GLN A 1 81 ? 0.065 2.042 28.716 1.00 96.00 81 GLN A CA 1
ATOM 613 C C . GLN A 1 81 ? -0.647 0.871 28.032 1.00 96.00 81 GLN A C 1
ATOM 615 O O . GLN A 1 81 ? -0.127 0.212 27.126 1.00 96.00 81 GLN A O 1
ATOM 620 N N . ALA A 1 82 ? -1.872 0.620 28.485 1.00 95.19 82 ALA A N 1
ATOM 621 C CA . ALA A 1 82 ? -2.785 -0.331 27.881 1.00 95.19 82 ALA A CA 1
ATOM 622 C C . ALA A 1 82 ? -4.199 0.247 27.874 1.00 95.19 82 ALA A C 1
ATOM 624 O O . ALA A 1 82 ? -4.598 0.902 28.834 1.00 95.19 82 ALA A O 1
ATOM 625 N N . LEU A 1 83 ? -4.943 -0.023 26.805 1.00 94.44 83 LEU A N 1
ATOM 626 C CA . LEU A 1 83 ? -6.357 0.321 26.688 1.00 94.44 83 LEU A CA 1
ATOM 627 C C . LEU A 1 83 ? -7.201 -0.946 26.760 1.00 94.44 83 LEU A C 1
ATOM 629 O O . LEU A 1 83 ? -6.790 -2.005 26.275 1.00 94.44 83 LEU A O 1
ATOM 633 N N . LYS A 1 84 ? -8.377 -0.837 27.375 1.00 94.12 84 LYS A N 1
ATOM 634 C CA . LYS A 1 84 ? -9.323 -1.941 27.532 1.00 94.12 84 LYS A CA 1
ATOM 635 C C . LYS A 1 84 ? -10.570 -1.682 26.707 1.00 94.12 84 LYS A C 1
ATOM 637 O O . LYS A 1 84 ? -11.091 -0.571 26.693 1.00 94.12 84 LYS A O 1
ATOM 642 N N . PHE A 1 85 ? -11.039 -2.741 26.071 1.00 92.94 85 PHE A N 1
ATOM 643 C CA . PHE A 1 85 ? -12.228 -2.755 25.243 1.00 92.94 85 PHE A CA 1
ATOM 644 C C . PHE A 1 85 ? -13.131 -3.911 25.655 1.00 92.94 85 PHE A C 1
ATOM 646 O O . PHE A 1 85 ? -12.654 -4.950 26.116 1.00 92.94 85 PHE A O 1
ATOM 653 N N . GLU A 1 86 ? -14.430 -3.746 25.463 1.00 91.38 86 GLU A N 1
ATOM 654 C CA . GLU A 1 86 ? -15.430 -4.796 25.608 1.00 91.38 86 GLU A CA 1
ATOM 655 C C . GLU A 1 86 ? -16.203 -4.926 24.293 1.00 91.38 86 GLU A C 1
ATOM 657 O O . GLU A 1 86 ? -16.767 -3.959 23.782 1.00 91.38 86 GLU A O 1
ATOM 662 N N . ILE A 1 87 ? -16.223 -6.133 23.734 1.00 88.94 87 ILE A N 1
ATOM 663 C CA . ILE A 1 87 ? -17.038 -6.485 22.574 1.00 88.94 87 ILE A CA 1
ATOM 664 C C . ILE A 1 87 ? -18.390 -6.955 23.099 1.00 88.94 87 ILE A C 1
ATOM 666 O O . ILE A 1 87 ? -18.464 -7.982 23.782 1.00 88.94 87 ILE A O 1
ATOM 670 N N . LYS A 1 88 ? -19.462 -6.237 22.760 1.00 83.75 88 LYS A N 1
ATOM 671 C CA . LYS A 1 88 ? -20.821 -6.584 23.191 1.00 83.75 88 LYS A CA 1
ATOM 672 C C . LYS A 1 88 ? -21.859 -6.253 22.124 1.00 83.75 88 LYS A C 1
ATOM 674 O O . LYS A 1 88 ? -21.666 -5.387 21.273 1.00 83.75 88 LYS A O 1
ATOM 679 N N . LYS A 1 89 ? -22.992 -6.955 22.166 1.00 73.38 89 LYS A N 1
ATOM 680 C CA . LYS A 1 89 ? -24.140 -6.628 21.313 1.00 73.38 89 LYS A CA 1
ATOM 681 C C . LYS A 1 89 ? -24.772 -5.340 21.827 1.00 73.38 89 LYS A C 1
ATOM 683 O O . LYS A 1 89 ? -25.289 -5.318 22.941 1.00 73.38 89 LYS A O 1
ATOM 688 N N . VAL A 1 90 ? -24.746 -4.290 21.019 1.00 65.38 90 VAL A N 1
ATOM 689 C CA . VAL A 1 90 ? -25.445 -3.032 21.297 1.00 65.38 90 VAL A CA 1
ATOM 690 C C . VAL A 1 90 ? -26.377 -2.741 20.125 1.00 65.38 90 VAL A C 1
ATOM 692 O O . VAL A 1 90 ? -26.094 -3.087 18.979 1.00 65.38 90 VAL A O 1
ATOM 695 N N . HIS A 1 91 ? -27.533 -2.150 20.414 1.00 56.22 91 HIS A N 1
ATOM 696 C CA . HIS A 1 91 ? -28.483 -1.720 19.395 1.00 56.22 91 HIS A CA 1
ATOM 697 C C . HIS A 1 91 ? -28.293 -0.226 19.121 1.00 56.22 91 HIS A C 1
ATOM 699 O O . HIS A 1 91 ? -28.582 0.593 19.987 1.00 56.22 91 HIS A O 1
ATOM 705 N N . GLY A 1 92 ? -27.838 0.111 17.910 1.00 57.84 92 GLY A N 1
ATOM 706 C CA . GLY A 1 92 ? -27.651 1.496 17.460 1.00 57.84 92 GLY A CA 1
ATOM 707 C C . GLY A 1 92 ? -26.180 1.873 17.324 1.00 57.84 92 GLY A C 1
ATOM 708 O O . GLY A 1 92 ? -25.669 2.644 18.127 1.00 57.84 92 GLY A O 1
ATOM 709 N N . GLY A 1 93 ? -25.517 1.315 16.305 1.00 57.16 93 GLY A N 1
ATOM 710 C CA . GLY A 1 93 ? -24.104 1.572 16.030 1.00 57.16 93 GLY A CA 1
ATOM 711 C C . GLY A 1 93 ? -23.802 3.047 15.749 1.00 57.16 93 GLY A C 1
ATOM 712 O O . GLY A 1 93 ? -24.690 3.841 15.434 1.00 57.16 93 GLY A O 1
ATOM 713 N N . VAL A 1 94 ? -22.525 3.409 15.837 1.00 59.34 94 VAL A N 1
ATOM 714 C CA . VAL A 1 94 ? -22.053 4.781 15.616 1.00 59.34 94 VAL A CA 1
ATOM 715 C C . VAL A 1 94 ? -22.227 5.172 14.138 1.00 59.34 94 VAL A C 1
ATOM 717 O O . VAL A 1 94 ? -21.623 4.534 13.270 1.00 59.34 94 VAL A O 1
ATOM 720 N N . PRO A 1 95 ? -22.990 6.234 13.802 1.00 63.19 95 PRO A N 1
ATOM 721 C CA . PRO A 1 95 ? -23.007 6.795 12.456 1.00 63.19 95 PRO A CA 1
ATOM 722 C C . PRO A 1 95 ? -21.695 7.558 12.214 1.00 63.19 95 PRO A C 1
ATOM 724 O O . PRO A 1 95 ? -21.625 8.774 12.364 1.00 63.19 95 PRO A O 1
ATOM 727 N N . ALA A 1 96 ? -20.624 6.841 11.882 1.00 64.50 96 ALA A N 1
ATOM 728 C CA . ALA A 1 96 ? -19.354 7.429 11.469 1.00 64.50 96 ALA A CA 1
ATOM 729 C C . ALA A 1 96 ? -19.221 7.411 9.932 1.00 64.50 96 ALA A C 1
ATOM 731 O O . ALA A 1 96 ? -19.885 6.606 9.256 1.00 64.50 96 ALA A O 1
ATOM 732 N N . PRO A 1 97 ? -18.406 8.313 9.346 1.00 71.62 97 PRO A N 1
ATOM 733 C CA . PRO A 1 97 ? -18.037 8.205 7.944 1.00 71.62 97 PRO A CA 1
ATOM 734 C C . PRO A 1 97 ? -17.391 6.838 7.718 1.00 71.62 97 PRO A C 1
ATOM 736 O O . PRO A 1 97 ? -16.429 6.487 8.388 1.00 71.62 97 PRO A O 1
ATOM 739 N N . ALA A 1 98 ? -17.932 6.074 6.776 1.00 85.81 98 ALA A N 1
ATOM 740 C CA . ALA A 1 98 ? -17.367 4.794 6.383 1.00 85.81 98 ALA A CA 1
ATOM 741 C C . ALA A 1 98 ? -16.501 4.964 5.137 1.00 85.81 98 ALA A C 1
ATOM 743 O O . ALA A 1 98 ? -16.746 5.853 4.309 1.00 85.81 98 ALA A O 1
ATOM 744 N N . LEU A 1 99 ? -15.545 4.055 4.978 1.00 94.88 99 LEU A N 1
ATOM 745 C CA . LEU A 1 99 ? -14.929 3.804 3.690 1.00 94.88 99 LEU A CA 1
ATOM 746 C C . LEU A 1 99 ? -15.953 3.149 2.760 1.00 94.88 99 LEU A C 1
ATOM 748 O O . LEU A 1 99 ? -16.716 2.275 3.171 1.00 94.88 99 LEU A O 1
ATOM 752 N N . ARG A 1 100 ? -16.000 3.597 1.505 1.00 96.12 100 ARG A N 1
ATOM 753 C CA . ARG A 1 100 ? -16.935 3.081 0.501 1.00 96.12 100 ARG A CA 1
ATOM 754 C C . ARG A 1 100 ? -16.257 2.960 -0.848 1.00 96.12 100 ARG A C 1
ATOM 756 O O . ARG A 1 100 ? -15.701 3.940 -1.349 1.00 96.12 100 ARG A O 1
ATOM 763 N N . TRP A 1 101 ? -16.365 1.775 -1.437 1.00 96.75 101 TRP A N 1
ATOM 764 C CA . TRP A 1 101 ? -16.054 1.571 -2.842 1.00 96.75 101 TRP A CA 1
ATOM 765 C C . TRP A 1 101 ? -17.213 2.037 -3.719 1.00 96.75 101 TRP A C 1
ATOM 767 O O . TRP A 1 101 ? -18.384 1.829 -3.400 1.00 96.75 101 TRP A O 1
ATOM 777 N N . SER A 1 102 ? -16.875 2.651 -4.844 1.00 95.00 102 SER A N 1
ATOM 778 C CA . SER A 1 102 ? -17.810 2.996 -5.908 1.00 95.00 102 SER A CA 1
ATOM 779 C C . SER A 1 102 ? -17.182 2.652 -7.247 1.00 95.00 102 SER A C 1
ATOM 781 O O . SER A 1 102 ? -16.139 3.211 -7.601 1.00 95.00 102 SER A O 1
ATOM 783 N N . GLU A 1 103 ? -17.811 1.748 -7.990 1.00 90.56 103 GLU A N 1
ATOM 784 C CA . GLU A 1 103 ? -17.381 1.450 -9.351 1.00 90.56 103 GLU A CA 1
ATOM 785 C C . GLU A 1 103 ? -17.614 2.672 -10.242 1.00 90.56 103 GLU A C 1
ATOM 787 O O . GLU A 1 103 ? -18.691 3.271 -10.266 1.00 90.56 103 GLU A O 1
ATOM 792 N N . ALA A 1 104 ? -16.573 3.047 -10.970 1.00 82.19 104 ALA A N 1
ATOM 793 C CA . ALA A 1 104 ? -16.627 3.985 -12.071 1.00 82.19 104 ALA A CA 1
ATOM 794 C C . ALA A 1 104 ? -16.490 3.220 -13.396 1.00 82.19 104 ALA A C 1
ATOM 796 O O . ALA A 1 104 ? -16.120 2.046 -13.455 1.00 82.19 104 ALA A O 1
ATOM 797 N N . GLN A 1 105 ? -16.805 3.891 -14.502 1.00 77.44 105 GLN A N 1
ATOM 798 C CA . GLN A 1 105 ? -16.705 3.272 -15.820 1.00 77.44 105 GLN A CA 1
ATOM 799 C C . GLN A 1 105 ? -15.252 2.932 -16.187 1.00 77.44 105 GLN A C 1
ATOM 801 O O . GLN A 1 105 ? -14.322 3.677 -15.885 1.00 77.44 105 GLN A O 1
ATOM 806 N N . GLY A 1 106 ? -15.074 1.834 -16.928 1.00 80.00 106 GLY A N 1
ATOM 807 C CA . GLY A 1 106 ? -13.815 1.522 -17.611 1.00 80.00 106 GLY A CA 1
ATOM 808 C C . GLY A 1 106 ? -12.752 0.800 -16.781 1.00 80.00 106 GLY A C 1
ATOM 809 O O . GLY A 1 106 ? -11.594 0.841 -17.179 1.00 80.00 106 GLY A O 1
ATOM 810 N N . GLY A 1 107 ? -13.119 0.132 -15.682 1.00 85.06 107 GLY A N 1
ATOM 811 C CA . GLY A 1 107 ? -12.175 -0.629 -14.849 1.00 85.06 107 GLY A CA 1
ATOM 812 C C . GLY A 1 107 ? -11.558 0.184 -13.710 1.00 85.06 107 GLY A C 1
ATOM 813 O O . GLY A 1 107 ? -10.475 -0.150 -13.235 1.00 85.06 107 GLY A O 1
ATOM 814 N N . VAL A 1 108 ? -12.221 1.258 -13.282 1.00 91.81 108 VAL A N 1
ATOM 815 C CA . VAL A 1 108 ? -11.790 2.102 -12.163 1.00 91.81 108 VAL A CA 1
ATOM 816 C C . VAL A 1 108 ? -12.762 1.919 -11.007 1.00 91.81 108 VAL A C 1
ATOM 818 O O . VAL A 1 108 ? -13.956 2.134 -11.180 1.00 91.81 108 VAL A O 1
ATOM 821 N N . THR A 1 109 ? -12.262 1.605 -9.817 1.00 95.69 109 THR A N 1
ATOM 822 C CA . THR A 1 109 ? -13.076 1.536 -8.596 1.00 95.69 109 THR A CA 1
ATOM 823 C C . THR A 1 109 ? -12.534 2.532 -7.581 1.00 95.69 109 THR A C 1
ATOM 825 O O . THR A 1 109 ? -11.404 2.409 -7.113 1.00 95.69 109 THR A O 1
ATOM 828 N N . GLY A 1 110 ? -13.318 3.562 -7.268 1.00 96.56 110 GLY A N 1
ATOM 829 C CA . GLY A 1 110 ? -12.919 4.637 -6.360 1.00 96.56 110 GLY A CA 1
ATOM 830 C C . GLY A 1 110 ? -13.215 4.317 -4.902 1.00 96.56 110 GLY A C 1
ATOM 831 O O . GLY A 1 110 ? -14.259 3.745 -4.600 1.00 96.56 110 GLY A O 1
ATOM 832 N N . LEU A 1 111 ? -12.313 4.719 -4.008 1.00 97.75 111 LEU A N 1
ATOM 833 C CA . LEU A 1 111 ? -12.468 4.649 -2.560 1.00 97.75 111 LEU A CA 1
ATOM 834 C C . LEU A 1 111 ? -12.693 6.042 -1.985 1.00 97.75 111 LEU A C 1
ATOM 836 O O . LEU A 1 111 ? -11.874 6.945 -2.188 1.00 97.75 111 LEU A O 1
ATOM 840 N N . LYS A 1 112 ? -13.754 6.199 -1.197 1.00 96.56 112 LYS A N 1
ATOM 841 C CA . LYS A 1 112 ? -14.016 7.429 -0.442 1.00 96.56 112 LYS A CA 1
ATOM 842 C C . LYS A 1 112 ? -14.149 7.170 1.047 1.00 96.56 112 LYS A C 1
ATOM 844 O O . LYS A 1 112 ? -14.645 6.120 1.435 1.00 96.56 112 LYS A O 1
ATOM 849 N N . PHE A 1 113 ? -13.776 8.159 1.855 1.00 94.50 113 PHE A N 1
ATOM 850 C CA . PHE A 1 113 ? -14.110 8.255 3.276 1.00 94.50 113 PHE A CA 1
ATOM 851 C C . PHE A 1 113 ? -15.020 9.470 3.486 1.00 94.50 113 PHE A C 1
ATOM 853 O O . PHE A 1 113 ? -14.585 10.619 3.349 1.00 94.50 113 PHE A O 1
ATOM 860 N N . GLY A 1 114 ? -16.308 9.224 3.744 1.00 90.88 114 GLY A N 1
ATOM 861 C CA . GLY A 1 114 ? -17.329 10.265 3.577 1.00 90.88 114 GLY A CA 1
ATOM 862 C C . GLY A 1 114 ? -17.344 10.768 2.127 1.00 90.88 114 GLY A C 1
ATOM 863 O O . GLY A 1 114 ? -17.446 9.967 1.200 1.00 90.88 114 GLY A O 1
ATOM 864 N N . ASP A 1 115 ? -17.183 12.077 1.928 1.00 90.56 115 ASP A N 1
ATOM 865 C CA . ASP A 1 115 ? -17.124 12.688 0.590 1.00 90.56 115 ASP A CA 1
ATOM 866 C C . ASP A 1 115 ? -15.697 12.824 0.029 1.00 90.56 115 ASP A C 1
ATOM 868 O O . ASP A 1 115 ? -15.517 13.188 -1.135 1.00 90.56 115 ASP A O 1
ATOM 872 N N . LYS A 1 116 ? -14.671 12.523 0.836 1.00 94.00 116 LYS A N 1
ATOM 873 C CA . LYS A 1 116 ? -13.262 12.668 0.450 1.00 94.00 116 LYS A CA 1
ATOM 874 C C . LYS A 1 116 ? -12.799 11.452 -0.349 1.00 94.00 116 LYS A C 1
ATOM 876 O O . LYS A 1 116 ? -12.891 10.330 0.142 1.00 94.00 116 LYS A O 1
ATOM 881 N N . GLU A 1 117 ? -12.262 11.667 -1.548 1.00 95.69 117 GLU A N 1
ATOM 882 C CA . GLU A 1 117 ? -11.571 10.616 -2.305 1.00 95.69 117 GLU A CA 1
ATOM 883 C C . GLU A 1 117 ? -10.240 10.272 -1.638 1.00 95.69 117 GLU A C 1
ATOM 885 O O . GLU A 1 117 ? -9.432 11.164 -1.387 1.00 95.69 117 GLU A O 1
ATOM 890 N N . ILE A 1 118 ? -10.010 8.983 -1.389 1.00 97.50 118 ILE A N 1
ATOM 891 C CA . ILE A 1 118 ? -8.764 8.461 -0.818 1.00 97.50 118 ILE A CA 1
ATOM 892 C C . ILE A 1 118 ? -7.846 7.960 -1.930 1.00 97.50 118 ILE A C 1
ATOM 894 O O . ILE A 1 118 ? -6.689 8.368 -2.025 1.00 97.50 118 ILE A O 1
ATOM 898 N N . THR A 1 119 ? -8.368 7.081 -2.784 1.00 97.62 119 THR A N 1
ATOM 899 C CA . THR A 1 119 ? -7.644 6.503 -3.917 1.00 97.62 119 THR A CA 1
ATOM 900 C C . THR A 1 119 ? -8.621 5.890 -4.917 1.00 97.62 119 THR A C 1
ATOM 902 O O . THR A 1 119 ? -9.818 5.800 -4.646 1.00 97.62 119 THR A O 1
ATOM 905 N N . ARG A 1 120 ? -8.124 5.437 -6.067 1.00 96.31 120 ARG A N 1
ATOM 906 C CA . ARG A 1 120 ? -8.868 4.584 -6.998 1.00 96.31 120 ARG A CA 1
ATOM 907 C C . ARG A 1 120 ? -8.008 3.388 -7.365 1.00 96.31 120 ARG A C 1
ATOM 909 O O . ARG A 1 120 ? -6.820 3.552 -7.632 1.00 96.31 120 ARG A O 1
ATOM 916 N N . TYR A 1 121 ? -8.615 2.210 -7.404 1.00 96.00 121 TYR A N 1
ATOM 917 C CA . TYR A 1 121 ? -8.003 1.008 -7.949 1.00 96.00 121 TYR A CA 1
ATOM 918 C C . TYR A 1 121 ? -8.315 0.937 -9.445 1.00 96.00 121 TYR A C 1
ATOM 920 O O . TYR A 1 121 ? -9.478 0.876 -9.845 1.00 96.00 121 TYR A O 1
ATOM 928 N N . ASN A 1 122 ? -7.279 1.021 -10.273 1.00 93.56 122 ASN A N 1
ATOM 929 C CA . ASN A 1 122 ? -7.381 1.065 -11.728 1.00 93.56 122 ASN A CA 1
ATOM 930 C C . ASN A 1 122 ? -6.965 -0.297 -12.284 1.00 93.56 122 ASN A C 1
ATOM 932 O O . ASN A 1 122 ? -5.881 -0.776 -11.968 1.00 93.56 122 ASN A O 1
ATOM 936 N N . THR A 1 123 ? -7.806 -0.913 -13.111 1.00 89.06 123 THR A N 1
ATOM 937 C CA . THR A 1 123 ? -7.629 -2.266 -13.660 1.00 89.06 123 THR A CA 1
ATOM 938 C C . THR A 1 123 ? -7.908 -2.296 -15.163 1.00 89.06 123 THR A C 1
ATOM 940 O O . THR A 1 123 ? -8.542 -1.389 -15.712 1.00 89.06 123 THR A O 1
ATOM 943 N N . GLY A 1 124 ? -7.445 -3.358 -15.832 1.00 76.94 124 GLY A N 1
ATOM 944 C CA . GLY A 1 124 ? -7.822 -3.687 -17.209 1.00 76.94 124 GLY A CA 1
ATOM 945 C C . GLY A 1 124 ? -7.711 -2.496 -18.181 1.00 76.94 124 GLY A C 1
ATOM 946 O O . GLY A 1 124 ? -6.651 -1.866 -18.239 1.00 76.94 124 GLY A O 1
ATOM 947 N N . PRO A 1 125 ? -8.789 -2.130 -18.908 1.00 69.44 125 PRO A N 1
ATOM 948 C CA . PRO A 1 125 ? -8.753 -1.072 -19.922 1.00 69.44 125 PRO A CA 1
ATOM 949 C C . PRO A 1 125 ? -8.311 0.309 -19.414 1.00 69.44 125 PRO A C 1
ATOM 951 O O . PRO A 1 125 ? -7.741 1.085 -20.182 1.00 69.44 125 PRO A O 1
ATOM 954 N N . ALA A 1 126 ? -8.576 0.655 -18.147 1.00 71.88 126 ALA A N 1
ATOM 955 C CA . ALA A 1 126 ? -8.137 1.930 -17.575 1.00 71.88 126 ALA A CA 1
ATOM 956 C C . ALA A 1 126 ? -6.614 1.997 -17.456 1.00 71.88 126 ALA A C 1
ATOM 958 O O . ALA A 1 126 ? -6.021 3.028 -17.772 1.00 71.88 126 ALA A O 1
ATOM 959 N N . ALA A 1 127 ? -5.985 0.896 -17.049 1.00 75.31 127 ALA A N 1
ATOM 960 C CA . ALA A 1 127 ? -4.537 0.811 -16.977 1.00 75.31 127 ALA A CA 1
ATOM 961 C C . ALA A 1 127 ? -3.911 0.805 -18.377 1.00 75.31 127 ALA A C 1
ATOM 963 O O . ALA A 1 127 ? -3.000 1.588 -18.655 1.00 75.31 127 ALA A O 1
ATOM 964 N N . GLU A 1 128 ? -4.473 0.026 -19.303 1.00 76.94 128 GLU A N 1
ATOM 965 C CA . GLU A 1 128 ? -3.980 -0.057 -20.682 1.00 76.94 128 GLU A CA 1
ATOM 966 C C . GLU A 1 128 ? -4.035 1.287 -21.417 1.00 76.94 128 GLU A C 1
ATOM 968 O O . GLU A 1 128 ? -3.088 1.646 -22.120 1.00 76.94 128 GLU A O 1
ATOM 973 N N . LYS A 1 129 ? -5.094 2.086 -21.204 1.00 74.50 129 LYS A N 1
ATOM 974 C CA . LYS A 1 129 ? -5.182 3.464 -21.726 1.00 74.50 129 LYS A CA 1
ATOM 975 C C . LYS A 1 129 ? -3.997 4.329 -21.303 1.00 74.50 129 LYS A C 1
ATOM 977 O O . LYS A 1 129 ? -3.591 5.217 -22.048 1.00 74.50 129 LYS A O 1
ATOM 982 N N . GLN A 1 130 ? -3.436 4.049 -20.133 1.00 75.38 130 GLN A N 1
ATOM 983 C CA . GLN A 1 130 ? -2.289 4.746 -19.564 1.00 75.38 130 GLN A CA 1
ATOM 984 C C . GLN A 1 130 ? -0.951 4.086 -19.917 1.00 75.38 130 GLN A C 1
ATOM 986 O O . GLN A 1 130 ? 0.086 4.467 -19.375 1.00 75.38 130 GLN A O 1
ATOM 991 N N . LYS A 1 131 ? -0.954 3.102 -20.832 1.00 75.25 131 LYS A N 1
ATOM 992 C CA . LYS A 1 131 ? 0.202 2.246 -21.144 1.00 75.25 131 LYS A CA 1
ATOM 993 C C . LYS A 1 131 ? 0.789 1.599 -19.887 1.00 75.25 131 LYS A C 1
ATOM 995 O O . LYS A 1 131 ? 1.996 1.382 -19.793 1.00 75.25 131 LYS A O 1
ATOM 1000 N N . HIS A 1 132 ? -0.070 1.345 -18.904 1.00 82.00 132 HIS A N 1
ATOM 1001 C CA . HIS A 1 132 ? 0.279 0.642 -17.692 1.00 82.00 132 HIS A CA 1
ATOM 1002 C C . HIS A 1 132 ? -0.380 -0.729 -17.753 1.00 82.00 132 HIS A C 1
ATOM 1004 O O . HIS A 1 132 ? -1.589 -0.857 -17.909 1.00 82.00 132 HIS A O 1
ATOM 1010 N N . HIS A 1 133 ? 0.429 -1.774 -17.689 1.00 85.25 133 HIS A N 1
ATOM 1011 C CA . HIS A 1 133 ? -0.041 -3.128 -17.961 1.00 85.25 133 HIS A CA 1
ATOM 1012 C C . HIS A 1 133 ? -0.514 -3.863 -16.702 1.00 85.25 133 HIS A C 1
ATOM 1014 O O . HIS A 1 133 ? -0.848 -5.040 -16.786 1.00 85.25 133 HIS A O 1
ATOM 1020 N N . LYS A 1 134 ? -0.567 -3.159 -15.561 1.00 87.31 134 LYS A N 1
ATOM 1021 C CA . LYS A 1 134 ? -0.832 -3.663 -14.207 1.00 87.31 134 LYS A CA 1
ATOM 1022 C C . LYS A 1 134 ? -2.022 -2.964 -13.555 1.00 87.31 134 LYS A C 1
ATOM 1024 O O . LYS A 1 134 ? -2.268 -1.798 -13.859 1.00 87.31 134 LYS A O 1
ATOM 1029 N N . PRO A 1 135 ? -2.697 -3.603 -12.590 1.00 92.06 135 PRO A N 1
ATOM 1030 C CA . PRO A 1 135 ? -3.503 -2.876 -11.626 1.00 92.06 135 PRO A CA 1
ATOM 1031 C C . PRO A 1 135 ? -2.659 -1.922 -10.771 1.00 92.06 135 PRO A C 1
ATOM 1033 O O . PRO A 1 135 ? -1.539 -2.255 -10.389 1.00 92.06 135 PRO A O 1
ATOM 1036 N N . PHE A 1 136 ? -3.199 -0.748 -10.448 1.00 94.50 136 PHE A N 1
ATOM 1037 C CA . PHE A 1 136 ? -2.503 0.245 -9.626 1.00 94.50 136 PHE A CA 1
ATOM 1038 C C . PHE A 1 136 ? -3.470 1.154 -8.867 1.00 94.50 136 PHE A C 1
ATOM 1040 O O . PHE A 1 136 ? -4.611 1.380 -9.285 1.00 94.50 136 PHE A O 1
ATOM 1047 N N . PHE A 1 137 ? -2.984 1.726 -7.769 1.00 97.12 137 PHE A N 1
ATOM 1048 C CA . PHE A 1 137 ? -3.698 2.740 -7.001 1.00 97.12 137 PHE A CA 1
ATOM 1049 C C . PHE A 1 137 ? -3.286 4.147 -7.427 1.00 97.12 137 PHE A C 1
ATOM 1051 O O . PHE A 1 137 ? -2.099 4.482 -7.429 1.00 97.12 137 PHE A O 1
ATOM 1058 N N . TRP A 1 138 ? -4.264 4.981 -7.780 1.00 95.81 138 TRP A N 1
ATOM 1059 C CA . TRP A 1 138 ? -4.054 6.401 -8.060 1.00 95.81 138 TRP A CA 1
ATOM 1060 C C . TRP A 1 138 ? -5.378 7.187 -8.021 1.00 95.81 138 TRP A C 1
ATOM 1062 O O . TRP A 1 138 ? -6.362 6.722 -8.600 1.00 95.81 138 TRP A O 1
ATOM 1072 N N . PRO A 1 139 ? -5.443 8.389 -7.417 1.00 96.38 139 PRO A N 1
ATOM 1073 C CA . PRO A 1 139 ? -4.393 9.095 -6.668 1.00 96.38 139 PRO A CA 1
ATOM 1074 C C . PRO A 1 139 ? -4.134 8.448 -5.298 1.00 96.38 139 PRO A C 1
ATOM 1076 O O . PRO A 1 139 ? -4.751 7.439 -4.973 1.00 96.38 139 PRO A O 1
ATOM 1079 N N . LEU A 1 140 ? -3.243 9.021 -4.485 1.00 97.06 140 LEU A N 1
ATOM 1080 C CA . LEU A 1 140 ? -3.226 8.780 -3.036 1.00 97.06 140 LEU A CA 1
ATOM 1081 C C . LEU A 1 140 ? -3.381 10.123 -2.335 1.00 97.06 140 LEU A C 1
ATOM 1083 O O . LEU A 1 140 ? -2.427 10.900 -2.240 1.00 97.06 140 LEU A O 1
ATOM 1087 N N . ASN A 1 141 ? -4.595 10.393 -1.871 1.00 96.75 141 ASN A N 1
ATOM 1088 C CA . ASN A 1 141 ? -4.928 11.647 -1.220 1.00 96.75 141 ASN A CA 1
ATOM 1089 C C . ASN A 1 141 ? -4.711 11.526 0.289 1.00 96.75 141 ASN A C 1
ATOM 1091 O O . ASN A 1 141 ? -5.484 10.882 0.995 1.00 96.75 141 ASN A O 1
ATOM 1095 N N . GLY A 1 142 ? -3.666 12.189 0.779 1.00 92.44 142 GLY A N 1
ATOM 1096 C CA . GLY A 1 142 ? -3.371 12.349 2.199 1.00 92.44 142 GLY A CA 1
ATOM 1097 C C . GLY A 1 142 ? -3.401 13.828 2.567 1.00 92.44 142 GLY A C 1
ATOM 1098 O O . GLY A 1 142 ? -2.889 14.674 1.840 1.00 92.44 142 GLY A O 1
ATOM 1099 N N . ARG A 1 143 ? -4.031 14.169 3.691 1.00 92.31 143 ARG A N 1
ATOM 1100 C CA . ARG A 1 143 ? -4.134 15.537 4.234 1.00 92.31 143 ARG A CA 1
ATOM 1101 C C . ARG A 1 143 ? -4.667 16.549 3.209 1.00 92.31 143 ARG A C 1
ATOM 1103 O O . ARG A 1 143 ? -4.295 17.723 3.219 1.00 92.31 143 ARG A O 1
ATOM 1110 N N . GLY A 1 144 ? -5.564 16.077 2.340 1.00 91.50 144 GLY A N 1
ATOM 1111 C CA . GLY A 1 144 ? -6.248 16.867 1.316 1.00 91.50 144 GLY A CA 1
ATOM 1112 C C . GLY A 1 144 ? -5.455 17.115 0.031 1.00 91.50 144 GLY A C 1
ATOM 1113 O O . GLY A 1 144 ? -5.893 17.945 -0.757 1.00 91.50 144 GLY A O 1
ATOM 1114 N N . VAL A 1 145 ? -4.316 16.445 -0.183 1.00 95.50 145 VAL A N 1
ATOM 1115 C CA . VAL A 1 145 ? -3.496 16.580 -1.401 1.00 95.50 145 VAL A CA 1
ATOM 1116 C C . VAL A 1 145 ? -3.084 15.217 -1.953 1.00 95.50 145 VAL A C 1
ATOM 1118 O O . VAL A 1 145 ? -2.859 14.277 -1.191 1.00 95.50 145 VAL A O 1
ATOM 1121 N N . ASN A 1 146 ? -2.951 15.114 -3.278 1.00 96.12 146 ASN A N 1
ATOM 1122 C CA . ASN A 1 146 ? -2.431 13.913 -3.937 1.00 96.12 146 ASN A CA 1
ATOM 1123 C C . ASN A 1 146 ? -0.900 13.845 -3.809 1.00 96.12 146 ASN A C 1
ATOM 1125 O O . ASN A 1 146 ? -0.197 14.758 -4.246 1.00 96.12 146 ASN A O 1
ATOM 1129 N N . LEU A 1 147 ? -0.387 12.743 -3.262 1.00 96.62 147 LEU A N 1
ATOM 1130 C CA . LEU A 1 147 ? 1.049 12.503 -3.078 1.00 96.62 147 LEU A CA 1
ATOM 1131 C C . LEU A 1 147 ? 1.723 11.839 -4.292 1.00 96.62 147 LEU A C 1
ATOM 1133 O O . LEU A 1 147 ? 2.951 11.759 -4.347 1.00 96.62 147 LEU A O 1
ATOM 1137 N N . LEU A 1 148 ? 0.946 11.371 -5.272 1.00 96.44 148 LEU A N 1
ATOM 1138 C CA . LEU A 1 148 ? 1.436 10.650 -6.449 1.00 96.44 148 LEU A CA 1
ATOM 1139 C C . LEU A 1 148 ? 1.485 11.552 -7.690 1.00 96.44 148 LEU A C 1
ATOM 1141 O O . LEU A 1 148 ? 0.738 12.524 -7.805 1.00 96.44 148 LEU A O 1
ATOM 1145 N N . ARG A 1 149 ? 2.360 11.220 -8.644 1.00 95.50 149 ARG A N 1
ATOM 1146 C CA . ARG A 1 149 ? 2.491 11.948 -9.922 1.00 95.50 149 ARG A CA 1
ATOM 1147 C C . ARG A 1 149 ? 1.187 11.912 -10.714 1.00 95.50 149 ARG A C 1
ATOM 1149 O O . ARG A 1 149 ? 0.559 10.862 -10.772 1.00 95.50 149 ARG A O 1
ATOM 1156 N N . GLY A 1 150 ? 0.807 13.027 -11.339 1.00 93.81 150 GLY A N 1
ATOM 1157 C CA . GLY A 1 150 ? -0.397 13.109 -12.170 1.00 93.81 150 GLY A CA 1
ATOM 1158 C C . GLY A 1 150 ? -0.252 12.388 -13.509 1.00 93.81 150 GLY A C 1
ATOM 1159 O O . GLY A 1 150 ? -1.143 11.646 -13.911 1.00 93.81 150 GLY A O 1
ATOM 1160 N N . TRP A 1 151 ? 0.887 12.562 -14.188 1.00 92.56 151 TRP A N 1
ATOM 1161 C CA . TRP A 1 151 ? 1.175 11.878 -15.452 1.00 92.56 151 TRP A CA 1
ATOM 1162 C C . TRP A 1 151 ? 1.269 10.347 -15.294 1.00 92.56 151 TRP A C 1
ATOM 1164 O O . TRP A 1 151 ? 2.021 9.885 -14.424 1.00 92.56 151 TRP A O 1
ATOM 1174 N N . PRO A 1 152 ? 0.607 9.561 -16.171 1.00 90.88 152 PRO A N 1
ATOM 1175 C CA . PRO A 1 152 ? -0.217 9.966 -17.322 1.00 90.88 152 PRO A CA 1
ATOM 1176 C C . PRO A 1 152 ? -1.730 10.090 -17.037 1.00 90.88 152 PRO A C 1
ATOM 1178 O O . PRO A 1 152 ? -2.473 10.497 -17.925 1.00 90.88 152 PRO A O 1
ATOM 1181 N N . VAL A 1 153 ? -2.190 9.767 -15.822 1.00 90.69 153 VAL A N 1
ATOM 1182 C CA . VAL A 1 153 ? -3.622 9.638 -15.495 1.00 90.69 153 VAL A CA 1
ATOM 1183 C C . VAL A 1 153 ? -4.364 10.977 -15.524 1.00 90.69 153 VAL A C 1
ATOM 1185 O O . VAL A 1 153 ? -5.286 11.144 -16.319 1.00 90.69 153 VAL A O 1
ATOM 1188 N N . GLU A 1 154 ? -3.952 11.938 -14.696 1.00 92.06 154 GLU A N 1
ATOM 1189 C CA . GLU A 1 154 ? -4.424 13.331 -14.741 1.00 92.06 154 GLU A CA 1
ATOM 1190 C C . GLU A 1 154 ? -3.198 14.248 -14.571 1.00 92.06 154 GLU A C 1
ATOM 1192 O O . GLU A 1 154 ? -2.821 14.600 -13.448 1.00 92.06 154 GLU A O 1
ATOM 1197 N N . PRO A 1 155 ? -2.503 14.578 -15.675 1.00 91.94 155 PRO A N 1
ATOM 1198 C CA . PRO A 1 155 ? -1.237 15.306 -15.632 1.00 91.94 155 PRO A CA 1
ATOM 1199 C C . PRO A 1 155 ? -1.374 16.692 -14.995 1.00 91.94 155 PRO A C 1
ATOM 1201 O O . PRO A 1 155 ? -2.278 17.456 -15.338 1.00 91.94 155 PRO A O 1
ATOM 1204 N N . LYS A 1 156 ? -0.438 17.045 -14.108 1.00 89.25 156 LYS A N 1
ATOM 1205 C CA . LYS A 1 156 ? -0.330 18.392 -13.529 1.00 89.25 156 LYS A CA 1
ATOM 1206 C C . LYS A 1 156 ? 0.703 19.235 -14.281 1.00 89.25 156 LYS A C 1
ATOM 1208 O O . LYS A 1 156 ? 1.611 18.718 -14.932 1.00 89.25 156 LYS A O 1
ATOM 1213 N N . ALA A 1 157 ? 0.582 20.559 -14.182 1.00 86.62 157 ALA A N 1
ATOM 1214 C CA . ALA A 1 157 ? 1.575 21.470 -14.746 1.00 86.62 157 ALA A CA 1
ATOM 1215 C C . ALA A 1 157 ? 2.967 21.182 -14.155 1.00 86.62 157 ALA A C 1
ATOM 1217 O O . ALA A 1 157 ? 3.132 21.135 -12.939 1.00 86.62 157 ALA A O 1
ATOM 1218 N N . GLY A 1 158 ? 3.961 20.997 -15.025 1.00 84.75 158 GLY A N 1
ATOM 1219 C CA . GLY A 1 158 ? 5.332 20.674 -14.624 1.00 84.75 158 GLY A CA 1
ATOM 1220 C C . GLY A 1 158 ? 5.614 19.185 -14.407 1.00 84.75 158 GLY A C 1
ATOM 1221 O O . GLY A 1 158 ? 6.776 18.844 -14.196 1.00 84.75 158 GLY A O 1
ATOM 1222 N N . ASP A 1 159 ? 4.612 18.300 -14.503 1.00 88.44 159 ASP A N 1
ATOM 1223 C CA . ASP A 1 159 ? 4.862 16.859 -14.486 1.00 88.44 159 ASP A CA 1
ATOM 1224 C C . ASP A 1 159 ? 5.782 16.465 -15.649 1.00 88.44 159 ASP A C 1
ATOM 1226 O O . ASP A 1 159 ? 5.532 16.779 -16.817 1.00 88.44 159 ASP A O 1
ATOM 1230 N N . SER A 1 160 ? 6.837 15.714 -15.334 1.00 86.75 160 SER A N 1
ATOM 1231 C CA . SER A 1 160 ? 7.622 15.040 -16.361 1.00 86.75 160 SER A CA 1
ATOM 1232 C C . SER A 1 160 ? 6.780 13.964 -17.056 1.00 86.75 160 SER A C 1
ATOM 1234 O O . SER A 1 160 ? 6.209 13.089 -16.396 1.00 86.75 160 SER A O 1
ATOM 1236 N N . VAL A 1 161 ? 6.766 14.001 -18.393 1.00 90.12 161 VAL A N 1
ATOM 1237 C CA . VAL A 1 161 ? 6.051 13.051 -19.270 1.00 90.12 161 VAL A CA 1
ATOM 1238 C C . VAL A 1 161 ? 6.860 11.784 -19.590 1.00 90.12 161 VAL A C 1
ATOM 1240 O O . VAL A 1 161 ? 6.495 10.983 -20.452 1.00 90.12 161 VAL A O 1
ATOM 1243 N N . ASP A 1 162 ? 7.982 11.597 -18.901 1.00 88.00 162 ASP A N 1
ATOM 1244 C CA . ASP A 1 162 ? 8.831 10.417 -19.003 1.00 88.00 162 ASP A CA 1
ATOM 1245 C C . ASP A 1 162 ? 8.230 9.203 -18.279 1.00 88.00 162 ASP A C 1
ATOM 1247 O O . ASP A 1 162 ? 7.420 9.330 -17.353 1.00 88.00 162 ASP A O 1
ATOM 1251 N N . HIS A 1 163 ? 8.671 8.010 -18.687 1.00 87.56 163 HIS A N 1
ATOM 1252 C CA . HIS A 1 163 ? 8.325 6.739 -18.045 1.00 87.56 163 HIS A CA 1
ATOM 1253 C C . HIS A 1 163 ? 6.819 6.634 -17.710 1.00 87.56 163 HIS A C 1
ATOM 1255 O O . HIS A 1 163 ? 6.457 6.589 -16.531 1.00 87.56 163 HIS A O 1
ATOM 1261 N N . PRO A 1 164 ? 5.917 6.641 -18.714 1.00 85.75 164 PRO A N 1
ATOM 1262 C CA . PRO A 1 164 ? 4.464 6.621 -18.489 1.00 85.75 164 PRO A CA 1
ATOM 1263 C C . PRO A 1 164 ? 3.973 5.359 -17.760 1.00 85.75 164 PRO A C 1
ATOM 1265 O O . PRO A 1 164 ? 2.898 5.365 -17.175 1.00 85.75 164 PRO A O 1
ATOM 1268 N N . HIS A 1 165 ? 4.773 4.292 -17.751 1.00 85.62 165 HIS A N 1
ATOM 1269 C CA . HIS A 1 165 ? 4.500 3.067 -17.003 1.00 85.62 165 HIS A CA 1
ATOM 1270 C C . HIS A 1 165 ? 4.883 3.164 -15.511 1.00 85.62 165 HIS A C 1
ATOM 1272 O O . HIS A 1 165 ? 4.516 2.277 -14.753 1.00 85.62 165 HIS A O 1
ATOM 1278 N N . HIS A 1 166 ? 5.569 4.222 -15.053 1.00 88.31 166 HIS A N 1
ATOM 1279 C CA . HIS A 1 166 ? 5.766 4.488 -13.620 1.00 88.31 166 HIS A CA 1
ATOM 1280 C C . HIS A 1 166 ? 4.573 5.285 -13.085 1.00 88.31 166 HIS A C 1
ATOM 1282 O O . HIS A 1 166 ? 4.624 6.519 -13.068 1.00 88.31 166 HIS A O 1
ATOM 1288 N N . THR A 1 167 ? 3.502 4.612 -12.667 1.00 88.50 167 THR A N 1
ATOM 1289 C CA . THR A 1 167 ? 2.236 5.292 -12.355 1.00 88.50 167 THR A CA 1
ATOM 1290 C C . THR A 1 167 ? 1.602 4.762 -11.084 1.00 88.50 167 THR A C 1
ATOM 1292 O O . THR A 1 167 ? 1.348 3.573 -10.955 1.00 88.50 167 THR A O 1
ATOM 1295 N N . GLY A 1 168 ? 1.301 5.673 -10.159 1.00 94.50 168 GLY A N 1
ATOM 1296 C CA . GLY A 1 168 ? 0.577 5.341 -8.940 1.00 94.50 168 GLY A CA 1
ATOM 1297 C C . GLY A 1 168 ? 1.381 4.500 -7.948 1.00 94.50 168 GLY A C 1
ATOM 1298 O O . GLY A 1 168 ? 2.601 4.659 -7.835 1.00 94.50 168 GLY A O 1
ATOM 1299 N N . MET A 1 169 ? 0.666 3.637 -7.225 1.00 96.94 169 MET A N 1
ATOM 1300 C CA . MET A 1 169 ? 1.231 2.580 -6.388 1.00 96.94 169 MET A CA 1
ATOM 1301 C C . MET A 1 169 ? 0.893 1.207 -6.963 1.00 96.94 169 MET A C 1
ATOM 1303 O O . MET A 1 169 ? -0.279 0.930 -7.227 1.00 96.94 169 MET A O 1
ATOM 1307 N N . TYR A 1 170 ? 1.899 0.361 -7.157 1.00 94.69 170 TYR A N 1
ATOM 1308 C CA . TYR A 1 170 ? 1.746 -0.936 -7.819 1.00 94.69 170 TYR A CA 1
ATOM 1309 C C . TYR A 1 170 ? 2.888 -1.892 -7.462 1.00 94.69 170 TYR A C 1
ATOM 1311 O O . TYR A 1 170 ? 3.920 -1.471 -6.932 1.00 94.69 170 TYR A O 1
ATOM 1319 N N . PHE A 1 171 ? 2.715 -3.172 -7.798 1.00 94.38 171 PHE A N 1
ATOM 1320 C CA . PHE A 1 171 ? 3.748 -4.192 -7.661 1.00 94.38 171 PHE A CA 1
ATOM 1321 C C . PHE A 1 171 ? 4.162 -4.766 -9.022 1.00 94.38 171 PHE A C 1
ATOM 1323 O O . PHE A 1 171 ? 3.341 -5.248 -9.804 1.00 94.38 171 PHE A O 1
ATOM 1330 N N . ALA A 1 172 ? 5.449 -4.692 -9.355 1.00 92.44 172 ALA A N 1
ATOM 1331 C CA . ALA A 1 172 ? 5.965 -5.072 -10.670 1.00 92.44 172 ALA A CA 1
ATOM 1332 C C . ALA A 1 172 ? 7.390 -5.594 -10.630 1.00 92.44 172 ALA A C 1
ATOM 1334 O O . ALA A 1 172 ? 8.077 -5.388 -9.653 1.00 92.44 172 ALA A O 1
ATOM 1335 N N . PHE A 1 173 ? 7.868 -6.211 -11.707 1.00 91.38 173 PHE A N 1
ATOM 1336 C CA . PHE A 1 173 ? 9.296 -6.462 -11.912 1.00 91.38 173 PHE A CA 1
ATOM 1337 C C . PHE A 1 173 ? 9.648 -6.207 -13.360 1.00 91.38 173 PHE A C 1
ATOM 1339 O O . PHE A 1 173 ? 8.826 -6.487 -14.223 1.00 91.38 173 PHE A O 1
ATOM 1346 N N . GLY A 1 174 ? 10.871 -5.730 -13.589 1.00 89.44 174 GLY A N 1
ATOM 1347 C CA . GLY A 1 174 ? 11.527 -5.665 -14.885 1.00 89.44 174 GLY A CA 1
ATOM 1348 C C . GLY A 1 174 ? 11.529 -7.050 -15.494 1.00 89.44 174 GLY A C 1
ATOM 1349 O O . GLY A 1 174 ? 10.620 -7.376 -16.232 1.00 89.44 174 GLY A O 1
ATOM 1350 N N . GLU A 1 175 ? 12.484 -7.910 -15.142 1.00 91.00 175 GLU A N 1
ATOM 1351 C CA . GLU A 1 175 ? 12.559 -9.258 -15.719 1.00 91.00 175 GLU A CA 1
ATOM 1352 C C . GLU A 1 175 ? 12.024 -10.354 -14.779 1.00 91.00 175 GLU A C 1
ATOM 1354 O O . GLU A 1 175 ? 12.520 -10.511 -13.663 1.00 91.00 175 GLU A O 1
ATOM 1359 N N . VAL A 1 176 ? 11.099 -11.184 -15.276 1.00 93.44 176 VAL A N 1
ATOM 1360 C CA . VAL A 1 176 ? 10.707 -12.474 -14.674 1.00 93.44 176 VAL A CA 1
ATOM 1361 C C . VAL A 1 176 ? 10.738 -13.552 -15.756 1.00 93.44 176 VAL A C 1
ATOM 1363 O O . VAL A 1 176 ? 10.066 -13.416 -16.777 1.00 93.44 176 VAL A O 1
ATOM 1366 N N . ASN A 1 177 ? 11.545 -14.603 -15.577 1.00 93.62 177 ASN A N 1
ATOM 1367 C CA . ASN A 1 177 ? 11.760 -15.661 -16.580 1.00 93.62 177 ASN A CA 1
ATOM 1368 C C . ASN A 1 177 ? 12.068 -15.124 -17.998 1.00 93.62 177 ASN A C 1
ATOM 1370 O O . ASN A 1 177 ? 11.633 -15.675 -19.007 1.00 93.62 177 ASN A O 1
ATOM 1374 N N . GLY A 1 178 ? 12.838 -14.033 -18.097 1.00 90.94 178 GLY A N 1
ATOM 1375 C CA . GLY A 1 178 ? 13.192 -13.408 -19.378 1.00 90.94 178 GLY A CA 1
ATOM 1376 C C . GLY A 1 178 ? 12.126 -12.490 -19.986 1.00 90.94 178 GLY A C 1
ATOM 1377 O O . GLY A 1 178 ? 12.344 -11.990 -21.088 1.00 90.94 178 GLY A O 1
ATOM 1378 N N . LYS A 1 179 ? 11.002 -12.259 -19.299 1.00 92.81 179 LYS A N 1
ATOM 1379 C CA . LYS A 1 179 ? 9.900 -11.404 -19.758 1.00 92.81 179 LYS A CA 1
ATOM 1380 C C . LYS A 1 179 ? 9.833 -10.093 -18.978 1.00 92.81 179 LYS A C 1
ATOM 1382 O O . LYS A 1 179 ? 10.092 -10.093 -17.776 1.00 92.81 179 LYS A O 1
ATOM 1387 N N . ASP A 1 180 ? 9.478 -9.003 -19.665 1.00 91.25 180 ASP A N 1
ATOM 1388 C CA . ASP A 1 180 ? 9.441 -7.649 -19.098 1.00 91.25 180 ASP A CA 1
ATOM 1389 C C . ASP A 1 180 ? 8.059 -7.278 -18.541 1.00 91.25 180 ASP A C 1
ATOM 1391 O O . ASP A 1 180 ? 7.198 -6.787 -19.270 1.00 91.25 180 ASP A O 1
ATOM 1395 N N . TYR A 1 181 ? 7.858 -7.469 -17.243 1.00 91.81 181 TYR A N 1
ATOM 1396 C CA . TYR A 1 181 ? 6.588 -7.223 -16.553 1.00 91.81 181 TYR A CA 1
ATOM 1397 C C . TYR A 1 181 ? 6.465 -5.808 -15.968 1.00 91.81 181 TYR A C 1
ATOM 1399 O O . TYR A 1 181 ? 5.482 -5.488 -15.293 1.00 91.81 181 TYR A O 1
ATOM 1407 N N . TRP A 1 182 ? 7.459 -4.956 -16.218 1.00 88.94 182 TRP A N 1
ATOM 1408 C CA . TRP A 1 182 ? 7.492 -3.572 -15.767 1.00 88.94 182 TRP A CA 1
ATOM 1409 C C . TRP A 1 182 ? 6.902 -2.645 -16.819 1.00 88.94 182 TRP A C 1
ATOM 1411 O O . TRP A 1 182 ? 6.188 -1.700 -16.481 1.00 88.94 182 TRP A O 1
ATOM 1421 N N . SER A 1 183 ? 7.187 -2.920 -18.096 1.00 87.38 183 SER A N 1
ATOM 1422 C CA . SER A 1 183 ? 6.814 -2.022 -19.189 1.00 87.38 183 SER A CA 1
ATOM 1423 C C . SER A 1 183 ? 6.111 -2.667 -20.383 1.00 87.38 183 SER A C 1
ATOM 1425 O O . SER A 1 183 ? 5.547 -1.922 -21.184 1.00 87.38 183 SER A O 1
ATOM 1427 N N . LYS A 1 184 ? 6.121 -4.002 -20.534 1.00 88.81 184 LYS A N 1
ATOM 1428 C CA . LYS A 1 184 ? 5.657 -4.655 -21.777 1.00 88.81 184 LYS A CA 1
ATOM 1429 C C . LYS A 1 184 ? 4.549 -5.672 -21.574 1.00 88.81 184 LYS A C 1
ATOM 1431 O O . LYS A 1 184 ? 3.552 -5.637 -22.287 1.00 88.81 184 LYS A O 1
ATOM 1436 N N . GLU A 1 185 ? 4.750 -6.605 -20.656 1.00 91.44 185 GLU A N 1
ATOM 1437 C CA . GLU A 1 185 ? 3.874 -7.758 -20.513 1.00 91.44 185 GLU A CA 1
ATOM 1438 C C . GLU A 1 185 ? 2.638 -7.424 -19.666 1.00 91.44 185 GLU A C 1
ATOM 1440 O O . GLU A 1 185 ? 2.761 -6.775 -18.620 1.00 91.44 185 GLU A O 1
ATOM 1445 N N . PRO A 1 186 ? 1.446 -7.890 -20.077 1.00 89.00 186 PRO A N 1
ATOM 1446 C CA . PRO A 1 186 ? 0.226 -7.747 -19.300 1.00 89.00 186 PRO A CA 1
ATOM 1447 C C . PRO A 1 186 ? 0.127 -8.764 -18.161 1.00 89.00 186 PRO A C 1
ATOM 1449 O O . PRO A 1 186 ? 0.697 -9.857 -18.211 1.00 89.00 186 PRO A O 1
ATOM 1452 N N . PHE A 1 187 ? -0.701 -8.430 -17.170 1.00 88.94 187 PHE A N 1
ATOM 1453 C CA . PHE A 1 187 ? -1.195 -9.380 -16.169 1.00 88.94 187 PHE A CA 1
ATOM 1454 C C . PHE A 1 187 ? -2.589 -9.826 -16.542 1.00 88.94 187 PHE A C 1
ATOM 1456 O O . PHE A 1 187 ? -3.403 -9.057 -17.050 1.00 88.94 187 PHE A O 1
ATOM 1463 N N . SER A 1 188 ? -2.890 -11.075 -16.220 1.00 90.94 188 SER A N 1
ATOM 1464 C CA . SER A 1 188 ? -4.264 -11.555 -16.229 1.00 90.94 188 SER A CA 1
ATOM 1465 C C . SER A 1 188 ? -4.809 -11.530 -14.809 1.00 90.94 188 SER A C 1
ATOM 1467 O O . SER A 1 188 ? -4.480 -12.417 -14.023 1.00 90.94 188 SER A O 1
ATOM 1469 N N . GLN A 1 189 ? -5.660 -10.556 -14.481 1.00 91.62 189 GLN A N 1
ATOM 1470 C CA . GLN A 1 189 ? -6.388 -10.567 -13.212 1.00 91.62 189 GLN A CA 1
ATOM 1471 C C . GLN A 1 189 ? -7.376 -11.741 -13.210 1.00 91.62 189 GLN A C 1
ATOM 1473 O O . GLN A 1 189 ? -8.258 -11.832 -14.063 1.00 91.62 189 GLN A O 1
ATOM 1478 N N . LYS A 1 190 ? -7.187 -12.676 -12.280 1.00 94.31 190 LYS A N 1
ATOM 1479 C CA . LYS A 1 190 ? -7.989 -13.897 -12.139 1.00 94.31 190 LYS A CA 1
ATOM 1480 C C . LYS A 1 190 ? -9.102 -13.735 -11.119 1.00 94.31 190 LYS A C 1
ATOM 1482 O O . LYS A 1 190 ? -10.187 -14.279 -11.316 1.00 94.31 190 LYS A O 1
ATOM 1487 N N . LYS A 1 191 ? -8.838 -12.997 -10.041 1.00 95.50 191 LYS A N 1
ATOM 1488 C CA . LYS A 1 191 ? -9.809 -12.719 -8.980 1.00 95.50 191 LYS A CA 1
ATOM 1489 C C . LYS A 1 191 ? -9.659 -11.282 -8.519 1.00 95.50 191 LYS A C 1
ATOM 1491 O O . LYS A 1 191 ? -8.545 -10.775 -8.423 1.00 95.50 191 LYS A O 1
ATOM 1496 N N . LEU A 1 192 ? -10.790 -10.667 -8.204 1.00 94.88 192 LEU A N 1
ATOM 1497 C CA . LEU A 1 192 ? -10.858 -9.387 -7.524 1.00 94.88 192 LEU A CA 1
ATOM 1498 C C . LEU A 1 192 ? -12.056 -9.416 -6.581 1.00 94.88 192 LEU A C 1
ATOM 1500 O O . LEU A 1 192 ? -13.187 -9.649 -7.006 1.00 94.88 192 LEU A O 1
ATOM 1504 N N . LYS A 1 193 ? -11.798 -9.186 -5.300 1.00 95.44 193 LYS A N 1
ATOM 1505 C CA . LYS A 1 193 ? -12.816 -8.937 -4.289 1.00 95.44 193 LYS A CA 1
ATOM 1506 C C . LYS A 1 193 ? -12.455 -7.646 -3.578 1.00 95.44 193 LYS A C 1
ATOM 1508 O O . LYS A 1 193 ? -11.310 -7.450 -3.185 1.00 95.44 193 LYS A O 1
ATOM 1513 N N . MET A 1 194 ? -13.439 -6.778 -3.415 1.00 95.62 194 MET A N 1
ATOM 1514 C CA . MET A 1 194 ? -13.279 -5.515 -2.712 1.00 95.62 194 MET A CA 1
ATOM 1515 C C . MET A 1 194 ? -14.369 -5.413 -1.656 1.00 95.62 194 MET A C 1
ATOM 1517 O O . MET A 1 194 ? -15.514 -5.789 -1.909 1.00 95.62 194 MET A O 1
ATOM 1521 N N . ASP A 1 195 ? -14.004 -4.931 -0.476 1.00 94.12 195 ASP A N 1
ATOM 1522 C CA . ASP A 1 195 ? -14.933 -4.689 0.627 1.00 94.12 195 ASP A CA 1
ATOM 1523 C C . ASP A 1 195 ? -14.532 -3.408 1.363 1.00 94.12 195 ASP A C 1
ATOM 1525 O O . ASP A 1 195 ? -13.386 -2.967 1.270 1.00 94.12 195 ASP A O 1
ATOM 1529 N N . ALA A 1 196 ? -15.462 -2.761 2.053 1.00 94.62 196 ALA A N 1
ATOM 1530 C CA . ALA A 1 196 ? -15.164 -1.580 2.852 1.00 94.62 196 ALA A CA 1
ATOM 1531 C C . ALA A 1 196 ? -16.163 -1.391 3.988 1.00 94.62 196 ALA A C 1
ATOM 1533 O O . ALA A 1 196 ? -17.346 -1.705 3.864 1.00 94.62 196 ALA A O 1
ATOM 1534 N N . GLY A 1 197 ? -15.685 -0.821 5.092 1.00 91.81 197 GLY A N 1
ATOM 1535 C CA . GLY A 1 197 ? -16.526 -0.515 6.237 1.00 91.81 197 GLY A CA 1
ATOM 1536 C C . GLY A 1 197 ? -16.038 0.678 7.046 1.00 91.81 197 GLY A C 1
ATOM 1537 O O . GLY A 1 197 ? -15.430 1.616 6.534 1.00 91.81 197 GLY A O 1
ATOM 1538 N N . GLN A 1 198 ? -16.369 0.662 8.334 1.00 89.38 198 GLN A N 1
ATOM 1539 C CA . GLN A 1 198 ? -16.090 1.756 9.264 1.00 89.38 198 GLN A CA 1
ATOM 1540 C C . GLN A 1 198 ? -14.604 1.900 9.623 1.00 89.38 198 GLN A C 1
ATOM 1542 O O . GLN A 1 198 ? -14.182 2.962 10.066 1.00 89.38 198 GLN A O 1
ATOM 1547 N N . VAL A 1 199 ? -13.818 0.835 9.465 1.00 91.44 199 VAL A N 1
ATOM 1548 C CA . VAL A 1 199 ? -12.447 0.743 9.985 1.00 91.44 199 VAL A CA 1
ATOM 1549 C C . VAL A 1 199 ? -11.435 0.702 8.846 1.00 91.44 199 VAL A C 1
ATOM 1551 O O . VAL A 1 199 ? -10.441 1.425 8.876 1.00 91.44 199 VAL A O 1
ATOM 1554 N N . PHE A 1 200 ? -11.682 -0.131 7.836 1.00 94.50 200 PHE A N 1
ATOM 1555 C CA . PHE A 1 200 ? -10.794 -0.287 6.691 1.00 94.50 200 PHE A CA 1
ATOM 1556 C C . PHE A 1 200 ? -11.555 -0.665 5.418 1.00 94.50 200 PHE A C 1
ATOM 1558 O O . PHE A 1 200 ? -12.662 -1.207 5.451 1.00 94.50 200 PHE A O 1
ATOM 1565 N N . ALA A 1 201 ? -10.918 -0.404 4.284 1.00 96.88 201 ALA A N 1
ATOM 1566 C CA . ALA A 1 201 ? -11.255 -0.980 2.994 1.00 96.88 201 ALA A CA 1
ATOM 1567 C C . ALA A 1 201 ? -10.263 -2.084 2.650 1.00 96.88 201 ALA A C 1
ATOM 1569 O O . ALA A 1 201 ? -9.096 -1.998 3.018 1.00 96.88 201 ALA A O 1
ATOM 1570 N N . GLU A 1 202 ? -10.727 -3.109 1.953 1.00 96.38 202 GLU A N 1
ATOM 1571 C CA . GLU A 1 202 ? -9.956 -4.280 1.567 1.00 96.38 202 GLU A CA 1
ATOM 1572 C C . GLU A 1 202 ? -9.999 -4.471 0.052 1.00 96.38 202 GLU A C 1
ATOM 1574 O O . GLU A 1 202 ? -11.045 -4.291 -0.581 1.00 96.38 202 GLU A O 1
ATOM 1579 N N . VAL A 1 203 ? -8.859 -4.863 -0.509 1.00 97.56 203 VAL A N 1
ATOM 1580 C CA . VAL A 1 203 ? -8.728 -5.390 -1.867 1.00 97.56 203 VAL A CA 1
ATOM 1581 C C . VAL A 1 203 ? -8.013 -6.728 -1.770 1.00 97.56 203 VAL A C 1
ATOM 1583 O O . VAL A 1 203 ? -6.877 -6.788 -1.310 1.00 97.56 203 VAL A O 1
ATOM 1586 N N . LEU A 1 204 ? -8.682 -7.788 -2.214 1.00 97.44 204 LEU A N 1
ATOM 1587 C CA . LEU A 1 204 ? -8.099 -9.108 -2.410 1.00 97.44 204 LEU A CA 1
ATOM 1588 C C . LEU A 1 204 ? -8.038 -9.365 -3.914 1.00 97.44 204 LEU A C 1
ATOM 1590 O O . LEU A 1 204 ? -9.085 -9.450 -4.567 1.00 97.44 204 LEU A O 1
ATOM 1594 N N . ALA A 1 205 ? -6.837 -9.473 -4.471 1.00 96.81 205 ALA A N 1
ATOM 1595 C CA . ALA A 1 205 ? -6.646 -9.706 -5.897 1.00 96.81 205 ALA A CA 1
ATOM 1596 C C . ALA A 1 205 ? -5.729 -10.902 -6.153 1.00 96.81 205 ALA A C 1
ATOM 1598 O O . ALA A 1 205 ? -4.800 -11.164 -5.398 1.00 96.81 205 ALA A O 1
ATOM 1599 N N . GLU A 1 206 ? -5.996 -11.625 -7.238 1.00 97.31 206 GLU A N 1
ATOM 1600 C CA . GLU A 1 206 ? -5.110 -12.666 -7.757 1.00 97.31 206 GLU A CA 1
ATOM 1601 C C . GLU A 1 206 ? -4.758 -12.312 -9.201 1.00 97.31 206 GLU A C 1
ATOM 1603 O O . GLU A 1 206 ? -5.649 -12.189 -10.048 1.00 97.31 206 GLU A O 1
ATOM 1608 N N . ASN A 1 207 ? -3.469 -12.146 -9.483 1.00 95.56 207 ASN A N 1
ATOM 1609 C CA . ASN A 1 207 ? -2.939 -11.752 -10.781 1.00 95.56 207 ASN A CA 1
ATOM 1610 C C . ASN A 1 207 ? -1.997 -12.843 -11.306 1.00 95.56 207 ASN A C 1
ATOM 1612 O O . ASN A 1 207 ? -1.092 -13.292 -10.608 1.00 95.56 207 ASN A O 1
ATOM 1616 N N . ALA A 1 208 ? -2.183 -13.268 -12.554 1.00 95.31 208 ALA A N 1
ATOM 1617 C CA . ALA A 1 208 ? -1.275 -14.203 -13.212 1.00 95.31 208 ALA A CA 1
ATOM 1618 C C . ALA A 1 208 ? -0.270 -13.458 -14.098 1.00 95.31 208 ALA A C 1
ATOM 1620 O O . ALA A 1 208 ? -0.647 -12.628 -14.934 1.00 95.31 208 ALA A O 1
ATOM 1621 N N . TRP A 1 209 ? 1.003 -13.799 -13.923 1.00 94.81 209 TRP A N 1
ATOM 1622 C CA . TRP A 1 209 ? 2.156 -13.309 -14.670 1.00 94.81 209 TRP A CA 1
ATOM 1623 C C . TRP A 1 209 ? 2.492 -14.357 -15.732 1.00 94.81 209 TRP A C 1
ATOM 1625 O O . TRP A 1 209 ? 3.367 -15.213 -15.557 1.00 94.81 209 TRP A O 1
ATOM 1635 N N . GLY A 1 210 ? 1.725 -14.335 -16.823 1.00 93.75 210 GLY A N 1
ATOM 1636 C CA . GLY A 1 210 ? 1.730 -15.424 -17.794 1.00 93.75 210 GLY A CA 1
ATOM 1637 C C . GLY A 1 210 ? 1.289 -16.737 -17.143 1.00 93.75 210 GLY A C 1
ATOM 1638 O O . GLY A 1 210 ? 0.319 -16.763 -16.387 1.00 93.75 210 GLY A O 1
ATOM 1639 N N . GLU A 1 211 ? 1.998 -17.823 -17.445 1.00 94.62 211 GLU A N 1
ATOM 1640 C CA . GLU A 1 211 ? 1.708 -19.154 -16.898 1.00 94.62 211 GLU A CA 1
ATOM 1641 C C . GLU A 1 211 ? 2.586 -19.507 -15.688 1.00 94.62 211 GLU A C 1
ATOM 1643 O O . GLU A 1 211 ? 2.265 -20.439 -14.959 1.00 94.62 211 GLU A O 1
ATOM 1648 N N . ASP A 1 212 ? 3.682 -18.786 -15.446 1.00 95.44 212 ASP A N 1
ATOM 1649 C CA . ASP A 1 212 ? 4.728 -19.249 -14.526 1.00 95.44 212 ASP A CA 1
ATOM 1650 C C . ASP A 1 212 ? 4.503 -18.813 -13.076 1.00 95.44 212 ASP A C 1
ATOM 1652 O O . ASP A 1 212 ? 4.890 -19.528 -12.152 1.00 95.44 212 ASP A O 1
ATOM 1656 N N . LEU A 1 213 ? 3.898 -17.642 -12.867 1.00 97.31 213 LEU A N 1
ATOM 1657 C CA . LEU A 1 213 ? 3.841 -16.978 -11.567 1.00 97.31 213 LEU A CA 1
ATOM 1658 C C . LEU A 1 213 ? 2.427 -16.463 -11.271 1.00 97.31 213 LEU A C 1
ATOM 1660 O O . LEU A 1 213 ? 1.784 -15.831 -12.111 1.00 97.31 213 LEU A O 1
ATOM 1664 N N . VAL A 1 214 ? 1.966 -16.719 -10.050 1.00 97.56 214 VAL A N 1
ATOM 1665 C CA . VAL A 1 214 ? 0.730 -16.171 -9.485 1.00 97.56 214 VAL A CA 1
ATOM 1666 C C . VAL A 1 214 ? 1.094 -15.209 -8.360 1.00 97.56 214 VAL A C 1
ATOM 1668 O O . VAL A 1 214 ? 1.903 -15.530 -7.493 1.00 97.56 214 VAL A O 1
ATOM 1671 N N . GLU A 1 215 ? 0.488 -14.031 -8.385 1.00 97.19 215 GLU A N 1
ATOM 1672 C CA . GLU A 1 215 ? 0.564 -12.993 -7.362 1.00 97.19 215 GLU A CA 1
ATOM 1673 C C . GLU A 1 215 ? -0.785 -12.916 -6.647 1.00 97.19 215 GLU A C 1
ATOM 1675 O O . GLU A 1 215 ? -1.824 -12.812 -7.299 1.00 97.19 215 GLU A O 1
ATOM 1680 N N . SER A 1 216 ? -0.774 -12.978 -5.317 1.00 98.06 216 SER A N 1
ATOM 1681 C CA . SER A 1 216 ? -1.933 -12.677 -4.475 1.00 98.06 216 SER A CA 1
ATOM 1682 C C . SER A 1 216 ? -1.661 -11.417 -3.665 1.00 98.06 216 SER A C 1
ATOM 1684 O O . SER A 1 216 ? -0.694 -11.373 -2.902 1.00 98.06 216 SER A O 1
ATOM 1686 N N . ASP A 1 217 ? -2.525 -10.423 -3.833 1.00 97.38 217 ASP A N 1
ATOM 1687 C CA . ASP A 1 217 ? -2.494 -9.153 -3.119 1.00 97.38 217 ASP A CA 1
ATOM 1688 C C . ASP A 1 217 ? -3.592 -9.118 -2.062 1.00 97.38 217 ASP A C 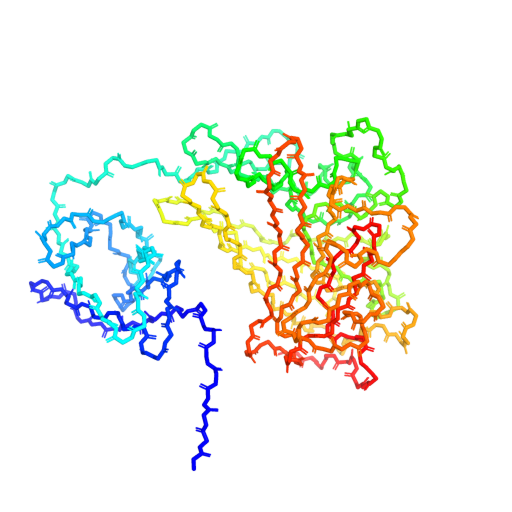1
ATOM 1690 O O . ASP A 1 217 ? -4.768 -9.324 -2.371 1.00 97.38 217 ASP A O 1
ATOM 1694 N N . GLU A 1 218 ? -3.212 -8.781 -0.833 1.00 97.62 218 GLU A N 1
ATOM 1695 C CA . GLU A 1 218 ? -4.135 -8.413 0.236 1.00 97.62 218 GLU A CA 1
ATOM 1696 C C . GLU A 1 218 ? -3.801 -6.991 0.690 1.00 97.62 218 GLU A C 1
ATOM 1698 O O . GLU A 1 218 ? -2.784 -6.754 1.346 1.00 97.62 218 GLU A O 1
ATOM 1703 N N . VAL A 1 219 ? -4.644 -6.029 0.309 1.00 97.81 219 VAL A N 1
ATOM 1704 C CA . VAL A 1 219 ? -4.460 -4.609 0.627 1.00 97.81 219 VAL A CA 1
ATOM 1705 C C . VAL A 1 219 ? -5.531 -4.164 1.602 1.00 97.81 219 VAL A C 1
ATOM 1707 O O . VAL A 1 219 ? -6.719 -4.283 1.307 1.00 97.81 219 VAL A O 1
ATOM 1710 N N . ARG A 1 220 ? -5.125 -3.581 2.727 1.00 95.88 220 ARG A N 1
ATOM 1711 C CA . ARG A 1 220 ? -6.012 -2.924 3.687 1.00 95.88 220 ARG A CA 1
ATOM 1712 C C . ARG A 1 220 ? -5.696 -1.445 3.773 1.00 95.88 220 ARG A C 1
ATOM 1714 O O . ARG A 1 220 ? -4.572 -1.056 4.072 1.00 95.88 220 ARG A O 1
ATOM 1721 N N . ILE A 1 221 ? -6.704 -0.617 3.532 1.00 97.19 221 ILE A N 1
ATOM 1722 C CA . ILE A 1 221 ? -6.591 0.839 3.529 1.00 97.19 221 ILE A CA 1
ATOM 1723 C C . ILE A 1 221 ? -7.382 1.390 4.710 1.00 97.19 221 ILE A C 1
ATOM 1725 O O . ILE A 1 221 ? -8.590 1.178 4.801 1.00 97.19 221 ILE A O 1
ATOM 1729 N N . LEU A 1 222 ? -6.704 2.116 5.594 1.00 94.12 222 LEU A N 1
ATOM 1730 C CA . LEU A 1 222 ? -7.269 2.778 6.767 1.00 94.12 222 LEU A CA 1
ATOM 1731 C C . LEU A 1 222 ? -7.076 4.290 6.648 1.00 94.12 222 LEU A C 1
ATOM 1733 O O . LEU A 1 222 ? -6.065 4.753 6.118 1.00 94.12 222 LEU A O 1
ATOM 1737 N N . THR A 1 223 ? -8.029 5.073 7.150 1.00 92.38 223 THR A N 1
ATOM 1738 C CA . THR A 1 223 ? -7.920 6.537 7.174 1.00 92.38 223 THR A CA 1
ATOM 1739 C C . THR A 1 223 ? -8.830 7.160 8.223 1.00 92.38 223 THR A C 1
ATOM 1741 O O . THR A 1 223 ? -9.871 6.608 8.565 1.00 92.38 223 THR A O 1
ATOM 1744 N N . ASP A 1 224 ? -8.439 8.334 8.717 1.00 87.75 224 ASP A N 1
ATOM 1745 C CA . ASP A 1 224 ? -9.249 9.199 9.584 1.00 87.75 224 ASP A CA 1
ATOM 1746 C C . ASP A 1 224 ? -9.796 10.394 8.781 1.00 87.75 224 ASP A C 1
ATOM 1748 O O . ASP A 1 224 ? -10.300 11.375 9.330 1.00 87.75 224 ASP A O 1
ATOM 1752 N N . GLY A 1 225 ? -9.662 10.335 7.452 1.00 86.31 225 GLY A N 1
ATOM 1753 C CA . GLY A 1 225 ? -9.962 11.415 6.525 1.00 86.31 225 GLY A CA 1
ATOM 1754 C C . GLY A 1 225 ? -8.838 12.442 6.371 1.00 86.31 225 GLY A C 1
ATOM 1755 O O . GLY A 1 225 ? -9.025 13.400 5.611 1.00 86.31 225 GLY A O 1
ATOM 1756 N N . ASN A 1 226 ? -7.710 12.277 7.068 1.00 89.25 226 ASN A N 1
ATOM 1757 C CA . ASN A 1 226 ? -6.489 13.060 6.894 1.00 89.25 226 ASN A CA 1
ATOM 1758 C C . ASN A 1 226 ? -5.300 12.152 6.571 1.00 89.25 226 ASN A C 1
ATOM 1760 O O . ASN A 1 226 ? -4.749 12.253 5.479 1.00 89.25 226 ASN A O 1
ATOM 1764 N N . ASP A 1 227 ? -4.898 11.284 7.493 1.00 91.88 227 ASP A N 1
ATOM 1765 C CA . ASP A 1 227 ? -3.800 10.345 7.277 1.00 91.88 227 ASP A CA 1
ATOM 1766 C C . ASP A 1 227 ? -4.344 9.063 6.624 1.00 91.88 227 ASP A C 1
ATOM 1768 O O . ASP A 1 227 ? -5.503 8.687 6.823 1.00 91.88 227 ASP A O 1
ATOM 1772 N N . VAL A 1 228 ? -3.517 8.399 5.815 1.00 94.75 228 VAL A N 1
ATOM 1773 C CA . VAL A 1 228 ? -3.866 7.141 5.141 1.00 94.75 228 VAL A CA 1
ATOM 1774 C C . VAL A 1 228 ? -2.782 6.117 5.436 1.00 94.75 228 VAL A C 1
ATOM 1776 O O . VAL A 1 228 ? -1.594 6.412 5.305 1.00 94.75 228 VAL A O 1
ATOM 1779 N N . VAL A 1 229 ? -3.197 4.912 5.814 1.00 94.88 229 VAL A N 1
ATOM 1780 C CA . VAL A 1 229 ? -2.329 3.742 5.954 1.00 94.88 229 VAL A CA 1
ATOM 1781 C C . VAL A 1 229 ? -2.793 2.703 4.947 1.00 94.88 229 VAL A C 1
ATOM 1783 O O . VAL A 1 229 ? -3.967 2.346 4.940 1.00 94.88 229 VAL A O 1
ATOM 1786 N N . ALA A 1 230 ? -1.880 2.226 4.107 1.00 95.94 230 ALA A N 1
ATOM 1787 C CA . ALA A 1 230 ? -2.101 1.075 3.243 1.00 95.94 230 ALA A CA 1
ATOM 1788 C C . ALA A 1 230 ? -1.173 -0.052 3.706 1.00 95.94 230 ALA A C 1
ATOM 1790 O O . ALA A 1 230 ? 0.043 0.043 3.543 1.00 95.94 230 ALA A O 1
ATOM 1791 N N . ASP A 1 231 ? -1.748 -1.080 4.320 1.00 95.44 231 ASP A N 1
ATOM 1792 C CA . ASP A 1 231 ? -1.063 -2.330 4.635 1.00 95.44 231 ASP A CA 1
ATOM 1793 C C . ASP A 1 231 ? -1.231 -3.277 3.446 1.00 95.44 231 ASP A C 1
ATOM 1795 O O . ASP A 1 231 ? -2.354 -3.505 2.999 1.00 95.44 231 ASP A O 1
ATOM 1799 N N . TRP A 1 232 ? -0.129 -3.764 2.882 1.00 97.00 232 TRP A N 1
ATOM 1800 C CA . TRP A 1 232 ? -0.133 -4.512 1.627 1.00 97.00 232 TRP A CA 1
ATOM 1801 C C . TRP A 1 232 ? 0.718 -5.768 1.776 1.00 97.00 232 TRP A C 1
ATOM 1803 O O . TRP A 1 232 ? 1.948 -5.709 1.845 1.00 97.00 232 TRP A O 1
ATOM 1813 N N . THR A 1 233 ? 0.048 -6.916 1.806 1.00 97.44 233 THR A N 1
ATOM 1814 C CA . THR A 1 233 ? 0.685 -8.232 1.774 1.00 97.44 233 THR A CA 1
ATOM 1815 C C . THR A 1 233 ? 0.683 -8.763 0.349 1.00 97.44 233 THR A C 1
ATOM 1817 O O . THR A 1 233 ? -0.355 -8.784 -0.306 1.00 97.44 233 THR A O 1
ATOM 1820 N N . ILE A 1 234 ? 1.854 -9.189 -0.122 1.00 97.06 234 ILE A N 1
ATOM 1821 C CA . ILE A 1 234 ? 2.066 -9.685 -1.484 1.00 97.06 234 ILE A CA 1
ATOM 1822 C C . ILE A 1 234 ? 2.646 -11.086 -1.379 1.00 97.06 234 ILE A C 1
ATOM 1824 O O . ILE A 1 234 ? 3.733 -11.276 -0.827 1.00 97.06 234 ILE A O 1
ATOM 1828 N N . THR A 1 235 ? 1.920 -12.064 -1.908 1.00 97.44 235 THR A N 1
ATOM 1829 C CA . THR A 1 235 ? 2.357 -13.461 -1.963 1.00 97.44 235 THR A CA 1
ATOM 1830 C C . THR A 1 235 ? 2.629 -13.847 -3.406 1.00 97.44 235 THR A C 1
ATOM 1832 O O . THR A 1 235 ? 1.777 -13.676 -4.273 1.00 97.44 235 THR A O 1
ATOM 1835 N N . LEU A 1 236 ? 3.821 -14.382 -3.657 1.00 96.81 236 LEU A N 1
ATOM 1836 C CA . LEU A 1 236 ? 4.252 -14.857 -4.967 1.00 96.81 236 LEU A CA 1
ATOM 1837 C C . LEU A 1 236 ? 4.353 -16.379 -4.941 1.00 96.81 236 LEU A C 1
ATOM 1839 O O . LEU A 1 236 ? 5.051 -16.931 -4.093 1.00 96.81 236 LEU A O 1
ATOM 1843 N N . THR A 1 237 ? 3.686 -17.043 -5.881 1.00 97.38 237 THR A N 1
ATOM 1844 C CA . THR A 1 237 ? 3.660 -18.504 -5.998 1.00 97.38 237 THR A CA 1
ATOM 1845 C C . THR A 1 237 ? 4.086 -18.921 -7.396 1.00 97.38 237 THR A C 1
ATOM 1847 O O . THR A 1 237 ? 3.462 -18.560 -8.396 1.00 97.38 237 THR A O 1
ATOM 1850 N N . ALA A 1 238 ? 5.149 -19.714 -7.468 1.00 97.62 238 ALA A N 1
ATOM 1851 C CA . ALA A 1 238 ? 5.642 -20.283 -8.710 1.00 97.62 238 ALA A CA 1
ATOM 1852 C C . ALA A 1 238 ? 4.735 -21.453 -9.136 1.00 97.62 238 ALA A C 1
ATOM 1854 O O . ALA A 1 238 ? 4.773 -22.538 -8.553 1.00 97.62 238 ALA A O 1
ATOM 1855 N N . ALA A 1 239 ? 3.891 -21.226 -10.144 1.00 95.44 239 ALA A N 1
ATOM 1856 C CA . ALA A 1 239 ? 2.807 -22.132 -10.521 1.00 95.44 239 ALA A CA 1
ATOM 1857 C C . ALA A 1 239 ? 3.293 -23.324 -11.360 1.00 95.44 239 ALA A C 1
ATOM 1859 O O . ALA A 1 239 ? 2.948 -24.477 -11.081 1.00 95.44 239 ALA A O 1
ATOM 1860 N N . ASN A 1 240 ? 4.129 -23.060 -12.369 1.00 94.12 240 ASN A N 1
ATOM 1861 C CA . ASN A 1 240 ? 4.470 -24.036 -13.412 1.00 94.12 240 ASN A CA 1
ATOM 1862 C C . ASN A 1 240 ? 5.969 -24.362 -13.521 1.00 94.12 240 ASN A C 1
ATOM 1864 O O . ASN A 1 240 ? 6.415 -24.937 -14.509 1.00 94.12 240 ASN A O 1
ATOM 1868 N N . GLY A 1 241 ? 6.744 -24.087 -12.474 1.00 95.19 241 GLY A N 1
ATOM 1869 C CA . GLY A 1 241 ? 8.182 -24.358 -12.429 1.00 95.19 241 GLY A CA 1
ATOM 1870 C C . GLY A 1 241 ? 8.921 -23.255 -11.681 1.00 95.19 241 GLY A C 1
ATOM 1871 O O . GLY A 1 241 ? 8.268 -22.362 -11.153 1.00 95.19 241 GLY A O 1
ATOM 1872 N N . PRO A 1 242 ? 10.260 -23.302 -11.607 1.00 95.88 242 PRO A N 1
ATOM 1873 C CA . PRO A 1 242 ? 11.030 -22.230 -10.995 1.00 95.88 242 PRO A CA 1
ATOM 1874 C C . PRO A 1 242 ? 10.803 -20.885 -11.702 1.00 95.88 242 PRO A C 1
ATOM 1876 O O . PRO A 1 242 ? 10.726 -20.815 -12.930 1.00 95.88 242 PRO A O 1
ATOM 1879 N N . VAL A 1 243 ? 10.733 -19.813 -10.917 1.00 95.56 243 VAL A N 1
ATOM 1880 C CA . VAL A 1 243 ? 10.563 -18.437 -11.391 1.00 95.56 243 VAL A CA 1
ATOM 1881 C C . VAL A 1 243 ? 11.784 -17.628 -10.991 1.00 95.56 243 VAL A C 1
ATOM 1883 O O . VAL A 1 243 ? 11.999 -17.368 -9.810 1.00 95.56 243 VAL A O 1
ATOM 1886 N N . THR A 1 244 ? 12.588 -17.215 -11.964 1.00 92.44 244 THR A N 1
ATOM 1887 C CA . THR A 1 244 ? 13.756 -16.362 -11.736 1.00 92.44 244 THR A CA 1
ATOM 1888 C C . THR A 1 244 ? 13.404 -14.899 -11.975 1.00 92.44 244 THR A C 1
ATOM 1890 O O . THR A 1 244 ? 13.013 -14.509 -13.076 1.00 92.44 244 THR A O 1
ATOM 1893 N N . PHE A 1 245 ? 13.603 -14.081 -10.948 1.00 91.06 245 PHE A N 1
ATOM 1894 C CA . PHE A 1 245 ? 13.486 -12.628 -10.994 1.00 91.06 245 PHE A CA 1
ATOM 1895 C C . PHE A 1 245 ? 14.853 -12.022 -11.295 1.00 91.06 245 PHE A C 1
ATOM 1897 O O . PHE A 1 245 ? 15.784 -12.249 -10.530 1.00 91.06 245 PHE A O 1
ATOM 1904 N N . ALA A 1 246 ? 14.958 -11.232 -12.363 1.00 81.44 246 ALA A N 1
ATOM 1905 C CA . ALA A 1 246 ? 16.160 -10.506 -12.777 1.00 81.44 246 ALA A CA 1
ATOM 1906 C C . ALA A 1 246 ? 17.461 -11.336 -12.835 1.00 81.44 246 ALA A C 1
ATOM 1908 O O . ALA A 1 246 ? 18.052 -11.711 -11.821 1.00 81.44 246 ALA A O 1
ATOM 1909 N N . LYS A 1 247 ? 18.003 -11.536 -14.040 1.00 71.69 247 LYS A N 1
ATOM 1910 C CA . LYS A 1 247 ? 19.273 -12.265 -14.207 1.00 71.69 247 LYS A CA 1
ATOM 1911 C C . LYS A 1 247 ? 20.479 -11.497 -13.671 1.00 71.69 247 LYS A C 1
ATOM 1913 O O . LYS A 1 247 ? 21.496 -12.113 -13.357 1.00 71.69 247 LYS A O 1
ATOM 1918 N N . ASP A 1 248 ? 20.387 -10.170 -13.567 1.00 74.12 248 ASP A N 1
ATOM 1919 C CA . ASP A 1 248 ? 21.444 -9.331 -13.011 1.00 74.12 248 ASP A CA 1
ATOM 1920 C C . ASP A 1 248 ? 20.932 -8.073 -12.282 1.00 74.12 248 ASP A C 1
ATOM 1922 O O . ASP A 1 248 ? 19.751 -7.727 -12.290 1.00 74.12 248 ASP A O 1
ATOM 1926 N N . LEU A 1 249 ? 21.869 -7.344 -11.667 1.00 73.38 249 LEU A N 1
ATOM 1927 C CA . LEU A 1 249 ? 21.601 -6.108 -10.925 1.00 73.38 249 LEU A CA 1
ATOM 1928 C C . LEU A 1 249 ? 21.103 -4.936 -11.781 1.00 73.38 249 LEU A C 1
ATOM 1930 O O . LEU A 1 249 ? 20.625 -3.951 -11.223 1.00 73.38 249 LEU A O 1
ATOM 1934 N N . LYS A 1 250 ? 21.281 -4.951 -13.106 1.00 75.00 250 LYS A N 1
ATOM 1935 C CA . LYS A 1 250 ? 20.719 -3.899 -13.965 1.00 75.00 250 LYS A CA 1
ATOM 1936 C C . LYS A 1 250 ? 19.219 -4.109 -14.102 1.00 75.00 250 LYS A C 1
ATOM 1938 O O . LYS A 1 250 ? 18.479 -3.141 -13.983 1.00 75.00 250 LYS A O 1
ATOM 1943 N N . GLN A 1 251 ? 18.803 -5.357 -14.276 1.00 73.56 251 GLN A N 1
ATOM 1944 C CA . GLN A 1 251 ? 17.403 -5.748 -14.413 1.00 73.56 251 GLN A CA 1
ATOM 1945 C C . GLN A 1 251 ? 16.670 -5.793 -13.068 1.00 73.56 251 GLN A C 1
ATOM 1947 O O . GLN A 1 251 ? 15.480 -5.510 -13.010 1.00 73.56 251 GLN A O 1
ATOM 1952 N N . ALA A 1 252 ? 17.381 -6.079 -11.974 1.00 78.75 252 ALA A N 1
ATOM 1953 C CA . ALA A 1 252 ? 16.796 -6.154 -10.634 1.00 78.75 252 ALA A CA 1
ATOM 1954 C C . ALA A 1 252 ? 16.373 -4.794 -10.065 1.00 78.75 252 ALA A C 1
ATOM 1956 O O . ALA A 1 252 ? 15.725 -4.746 -9.030 1.00 78.75 252 ALA A O 1
ATOM 1957 N N . LYS A 1 253 ? 16.763 -3.685 -10.701 1.00 77.50 253 LYS A N 1
ATOM 1958 C CA . LYS A 1 253 ? 16.475 -2.320 -10.241 1.00 77.50 253 LYS A CA 1
ATOM 1959 C C . LYS A 1 253 ? 15.004 -1.939 -10.420 1.00 77.50 253 LYS A C 1
ATOM 1961 O O . LYS A 1 253 ? 14.419 -1.279 -9.569 1.00 77.50 253 LYS A O 1
ATOM 1966 N N . GLU A 1 254 ? 14.398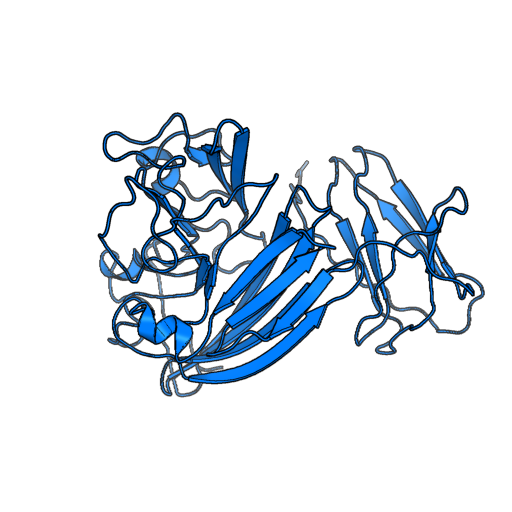 -2.372 -11.510 1.00 84.06 254 GLU A N 1
ATOM 1967 C CA . GLU A 1 254 ? 12.984 -2.142 -11.785 1.00 84.06 254 GLU A CA 1
ATOM 1968 C C . GLU A 1 254 ? 12.194 -3.250 -11.100 1.00 84.06 254 GLU A C 1
ATOM 1970 O O . GLU A 1 254 ? 12.142 -4.370 -11.601 1.00 84.06 254 GLU A O 1
ATOM 1975 N N . GLY A 1 255 ? 11.629 -2.994 -9.921 1.00 86.06 255 GLY A N 1
ATOM 1976 C CA . GLY A 1 255 ? 10.766 -4.009 -9.344 1.00 86.06 255 GLY A CA 1
ATOM 1977 C C . GLY A 1 255 ? 10.262 -3.823 -7.925 1.00 86.06 255 GLY A C 1
ATOM 1978 O O . GLY A 1 255 ? 10.544 -2.832 -7.252 1.00 86.06 255 GLY A O 1
ATOM 1979 N N . ALA A 1 256 ? 9.539 -4.863 -7.522 1.00 91.44 256 ALA A N 1
ATOM 1980 C CA . ALA A 1 256 ? 8.759 -5.047 -6.319 1.00 91.44 256 ALA A CA 1
ATOM 1981 C C . ALA A 1 256 ? 7.710 -3.944 -6.107 1.00 91.44 256 ALA A C 1
ATOM 1983 O O . ALA A 1 256 ? 6.923 -3.670 -7.010 1.00 91.44 256 ALA A O 1
ATOM 1984 N N . PHE A 1 257 ? 7.647 -3.359 -4.913 1.00 95.19 257 PHE A N 1
ATOM 1985 C CA . PHE A 1 257 ? 6.613 -2.402 -4.528 1.00 95.19 257 PHE A CA 1
ATOM 1986 C C . PHE A 1 257 ? 7.034 -0.985 -4.899 1.00 95.19 257 PHE A C 1
ATOM 1988 O O . PHE A 1 257 ? 8.091 -0.534 -4.459 1.00 95.19 257 PHE A O 1
ATOM 1995 N N . VAL A 1 258 ? 6.210 -0.271 -5.665 1.00 94.38 258 VAL A N 1
ATOM 1996 C CA . VAL A 1 258 ? 6.565 1.017 -6.270 1.00 94.38 258 VAL A CA 1
ATOM 1997 C C . VAL A 1 258 ? 5.530 2.076 -5.939 1.00 94.38 258 VAL A C 1
ATOM 1999 O O . VAL A 1 258 ? 4.336 1.842 -6.079 1.00 94.38 258 VAL A O 1
ATOM 2002 N N . CYS A 1 259 ? 6.006 3.275 -5.620 1.00 95.81 259 CYS A N 1
ATOM 2003 C CA . CYS A 1 259 ? 5.250 4.517 -5.592 1.00 95.81 259 CYS A CA 1
ATOM 2004 C C . CYS A 1 259 ? 5.890 5.511 -6.572 1.00 95.81 259 CYS A C 1
ATOM 2006 O O . CYS A 1 259 ? 7.093 5.793 -6.493 1.00 95.81 259 CYS A O 1
ATOM 2008 N N . ARG A 1 260 ? 5.095 6.095 -7.477 1.00 95.44 260 ARG A N 1
ATOM 2009 C CA . ARG A 1 260 ? 5.528 7.251 -8.274 1.00 95.44 260 ARG A CA 1
ATOM 2010 C C . ARG A 1 260 ? 5.045 8.550 -7.640 1.00 95.44 260 ARG A C 1
ATOM 2012 O O . ARG A 1 260 ? 3.866 8.887 -7.725 1.00 95.44 260 ARG A O 1
ATOM 2019 N N . LEU A 1 261 ? 5.973 9.290 -7.045 1.00 96.25 261 LEU A N 1
ATOM 2020 C CA . LEU A 1 261 ? 5.676 10.488 -6.264 1.00 96.25 261 LEU A CA 1
ATOM 2021 C C . LEU A 1 261 ? 5.423 11.721 -7.125 1.00 96.25 261 LEU A C 1
ATOM 2023 O O . LEU A 1 261 ? 5.932 11.829 -8.241 1.00 96.25 261 LEU A O 1
ATOM 2027 N N . SER A 1 262 ? 4.644 12.653 -6.577 1.00 94.94 262 SER A N 1
ATOM 2028 C CA . SER A 1 262 ? 4.346 13.942 -7.199 1.00 94.94 262 SER A CA 1
ATOM 2029 C C . SER A 1 262 ? 5.610 14.758 -7.500 1.00 94.94 262 SER A C 1
ATOM 2031 O O . SER A 1 262 ? 6.660 14.595 -6.869 1.00 94.94 262 SER A O 1
ATOM 2033 N N . GLN A 1 263 ? 5.506 15.680 -8.464 1.00 92.44 263 GLN A N 1
ATOM 2034 C CA . GLN A 1 263 ? 6.618 16.552 -8.854 1.00 92.44 263 GLN A CA 1
ATOM 2035 C C . GLN A 1 263 ? 7.147 17.402 -7.679 1.00 92.44 263 GLN A C 1
ATOM 2037 O O . GLN A 1 263 ? 8.337 17.699 -7.601 1.00 92.44 263 GLN A O 1
ATOM 2042 N N . GLU A 1 264 ? 6.274 17.774 -6.742 1.00 93.12 264 GLU A N 1
ATOM 2043 C CA . GLU A 1 264 ? 6.626 18.564 -5.554 1.00 93.12 264 GLU A CA 1
ATOM 2044 C C . GLU A 1 264 ? 7.412 17.746 -4.505 1.00 93.12 264 GLU A C 1
ATOM 2046 O O . GLU A 1 264 ? 8.273 18.291 -3.805 1.00 93.12 264 GLU A O 1
ATOM 2051 N N . LEU A 1 265 ? 7.201 16.424 -4.465 1.00 94.38 265 LEU A N 1
ATOM 2052 C CA . LEU A 1 265 ? 7.981 15.454 -3.679 1.00 94.38 265 LEU A CA 1
ATOM 2053 C C . LEU A 1 265 ? 9.144 14.847 -4.478 1.00 94.38 265 LEU A C 1
ATOM 2055 O O . LEU A 1 265 ? 9.582 13.727 -4.215 1.00 94.38 265 LEU A O 1
ATOM 2059 N N . SER A 1 266 ? 9.652 15.570 -5.473 1.00 93.25 266 SER A N 1
ATOM 2060 C CA . SER A 1 266 ? 10.783 15.125 -6.280 1.00 93.25 266 SER A CA 1
ATOM 2061 C C . SER A 1 266 ? 11.677 16.281 -6.734 1.00 93.25 266 SER A C 1
ATOM 2063 O O . SER A 1 266 ? 11.342 17.464 -6.629 1.00 93.25 266 SER A O 1
ATOM 2065 N N . ARG A 1 267 ? 12.882 15.937 -7.193 1.00 89.00 267 ARG A N 1
ATOM 2066 C CA . ARG A 1 267 ? 13.928 16.849 -7.659 1.00 89.00 267 ARG A CA 1
ATOM 2067 C C . ARG A 1 267 ? 14.522 16.354 -8.965 1.00 89.00 267 ARG A C 1
ATOM 2069 O O . ARG A 1 267 ? 14.982 15.222 -9.069 1.00 89.00 267 ARG A O 1
ATOM 2076 N N . ALA A 1 268 ? 14.553 17.241 -9.956 1.00 80.25 268 ALA A N 1
ATOM 2077 C CA . ALA A 1 268 ? 15.129 16.947 -11.266 1.00 80.25 268 ALA A CA 1
ATOM 2078 C C . ALA A 1 268 ? 16.666 16.843 -11.239 1.00 80.25 268 ALA A C 1
ATOM 2080 O O . ALA A 1 268 ? 17.259 16.214 -12.112 1.00 80.25 268 ALA A O 1
ATOM 2081 N N . LYS A 1 269 ? 17.322 17.488 -10.264 1.00 83.62 269 LYS A N 1
ATOM 2082 C CA . LYS A 1 269 ? 18.779 17.486 -10.077 1.00 83.62 269 LYS A CA 1
ATOM 2083 C C . LYS A 1 269 ? 19.116 17.382 -8.592 1.00 83.62 269 LYS A C 1
ATOM 2085 O O . LYS A 1 269 ? 18.372 17.894 -7.761 1.00 83.62 269 LYS A O 1
ATOM 2090 N N . GLY A 1 270 ? 20.274 16.800 -8.292 1.00 90.81 270 GLY A N 1
ATOM 2091 C CA . GLY A 1 270 ? 20.743 16.581 -6.924 1.00 90.81 270 GLY A CA 1
ATOM 2092 C C . GLY A 1 270 ? 20.301 15.235 -6.356 1.00 90.81 270 GLY A C 1
ATOM 2093 O O . GLY A 1 270 ? 19.715 14.417 -7.060 1.00 90.81 270 GLY A O 1
ATOM 2094 N N . ASP A 1 271 ? 20.622 15.006 -5.085 1.00 93.12 271 ASP A N 1
ATOM 2095 C CA . ASP A 1 271 ? 20.338 13.752 -4.385 1.00 93.12 271 ASP A CA 1
ATOM 2096 C C . ASP A 1 271 ? 19.015 13.763 -3.603 1.00 93.12 271 ASP A C 1
ATOM 2098 O O . ASP A 1 271 ? 18.610 12.721 -3.104 1.00 93.12 271 ASP A O 1
ATOM 2102 N N . GLY A 1 272 ? 18.322 14.901 -3.493 1.00 94.75 272 GLY A N 1
ATOM 2103 C CA . GLY A 1 272 ? 17.069 15.009 -2.737 1.00 94.75 272 GLY A CA 1
ATOM 2104 C C . GLY A 1 272 ? 17.236 14.820 -1.223 1.00 94.75 272 GLY A C 1
ATOM 2105 O O . GLY A 1 272 ? 16.335 14.297 -0.569 1.00 94.75 272 GLY A O 1
ATOM 2106 N N . SER A 1 273 ? 18.386 15.187 -0.653 1.00 95.56 273 SER A N 1
ATOM 2107 C CA . SER A 1 273 ? 18.700 15.050 0.784 1.00 95.56 273 SER A CA 1
ATOM 2108 C C . SER A 1 273 ? 17.769 15.800 1.749 1.00 95.56 273 SER A C 1
ATOM 2110 O O . SER A 1 273 ? 17.692 15.472 2.939 1.00 95.56 273 SER A O 1
ATOM 2112 N N . GLU A 1 274 ? 17.022 16.778 1.254 1.00 94.50 274 GLU A N 1
ATOM 2113 C CA . GLU A 1 274 ? 16.007 17.511 2.002 1.00 94.50 274 GLU A CA 1
ATOM 2114 C C . GLU A 1 274 ? 14.639 16.818 2.031 1.00 94.50 274 GLU A C 1
ATOM 2116 O O . GLU A 1 274 ? 13.848 17.112 2.926 1.00 94.50 274 GLU A O 1
ATOM 2121 N N . ILE A 1 275 ? 14.375 15.908 1.086 1.00 96.12 275 ILE A N 1
ATOM 2122 C CA . ILE A 1 275 ? 13.094 15.200 0.970 1.00 96.12 275 ILE A CA 1
ATOM 2123 C C . ILE A 1 275 ? 13.188 13.709 1.304 1.00 96.12 275 ILE A C 1
ATOM 2125 O O . ILE A 1 275 ? 12.198 13.160 1.761 1.00 96.12 275 ILE A O 1
ATOM 2129 N N . ILE A 1 276 ? 14.345 13.063 1.118 1.00 97.81 276 ILE A N 1
ATOM 2130 C CA . ILE A 1 276 ? 14.536 11.623 1.361 1.00 97.81 276 ILE A CA 1
ATOM 2131 C C . ILE A 1 276 ? 15.225 11.395 2.704 1.00 97.81 276 ILE A C 1
ATOM 2133 O O . ILE A 1 276 ? 16.321 11.920 2.935 1.00 97.81 276 ILE A O 1
ATOM 2137 N N . LEU A 1 277 ? 14.628 10.544 3.537 1.00 97.62 277 LEU A N 1
ATOM 2138 C CA . LEU A 1 277 ? 15.164 10.112 4.827 1.00 97.62 277 LEU A CA 1
ATOM 2139 C C . LEU A 1 277 ? 14.943 8.609 5.024 1.00 97.62 277 LEU A C 1
ATOM 2141 O O . LEU A 1 277 ? 13.850 8.112 4.779 1.00 97.62 277 LEU A O 1
ATOM 2145 N N . ASP A 1 278 ? 15.951 7.884 5.503 1.00 97.00 278 ASP A N 1
ATOM 2146 C CA . ASP A 1 278 ? 15.783 6.493 5.933 1.00 97.00 278 ASP A CA 1
ATOM 2147 C C . ASP A 1 278 ? 15.709 6.347 7.461 1.00 97.00 278 ASP A C 1
ATOM 2149 O O . ASP A 1 278 ? 16.009 7.263 8.236 1.00 97.00 278 ASP A O 1
ATOM 2153 N N . SER A 1 279 ? 15.367 5.140 7.909 1.00 95.81 279 SER A N 1
ATOM 2154 C CA . SER A 1 279 ? 15.263 4.809 9.332 1.00 95.81 279 SER A CA 1
ATOM 2155 C C . SER A 1 279 ? 16.563 4.881 10.133 1.00 95.81 279 SER A C 1
ATOM 2157 O O . SER A 1 279 ? 16.533 4.753 11.356 1.00 95.81 279 SER A O 1
ATOM 2159 N N . LYS A 1 280 ? 17.711 5.001 9.465 1.00 95.19 280 LYS A N 1
ATOM 2160 C CA . LYS A 1 280 ? 19.042 5.107 10.076 1.00 95.19 280 LYS A CA 1
ATOM 2161 C C . LYS A 1 280 ? 19.512 6.565 10.153 1.00 95.19 280 LYS A C 1
ATOM 2163 O O . LYS A 1 280 ? 20.592 6.820 10.679 1.00 95.19 280 LYS A O 1
ATOM 2168 N N . GLY A 1 281 ? 18.707 7.513 9.668 1.00 95.62 281 GLY A N 1
ATOM 2169 C CA . GLY A 1 281 ? 19.042 8.933 9.624 1.00 95.62 281 GLY A CA 1
ATOM 2170 C C . GLY A 1 281 ? 19.826 9.347 8.376 1.00 95.62 281 GLY A C 1
ATOM 2171 O O . GLY A 1 281 ? 20.257 10.498 8.293 1.00 95.62 281 GLY A O 1
ATOM 2172 N N . ASN A 1 282 ? 20.012 8.448 7.406 1.00 95.50 282 ASN A N 1
ATOM 2173 C CA . ASN A 1 282 ? 20.653 8.784 6.143 1.00 95.50 282 ASN A CA 1
ATOM 2174 C C . ASN A 1 282 ? 19.717 9.629 5.279 1.00 95.50 282 ASN A C 1
ATOM 2176 O O . ASN A 1 282 ? 18.502 9.428 5.269 1.00 95.50 282 ASN A O 1
ATOM 2180 N N . ARG A 1 283 ? 20.298 10.554 4.515 1.00 95.88 283 ARG A N 1
ATOM 2181 C CA . ARG A 1 283 ? 19.559 11.500 3.677 1.00 95.88 283 ARG A CA 1
ATOM 2182 C C . ARG A 1 283 ? 19.938 11.384 2.211 1.00 95.88 283 ARG A C 1
ATOM 2184 O O . ARG A 1 283 ? 21.101 11.165 1.879 1.00 95.88 283 ARG A O 1
ATOM 2191 N N . GLY A 1 284 ? 18.953 11.603 1.348 1.00 95.62 284 GLY A N 1
ATOM 2192 C CA . GLY A 1 284 ? 19.140 11.639 -0.099 1.00 95.62 284 GLY A CA 1
ATOM 2193 C C . GLY A 1 284 ? 19.206 10.254 -0.739 1.00 95.62 284 GLY A C 1
ATOM 2194 O O . GLY A 1 284 ? 19.476 9.240 -0.096 1.00 95.62 284 GLY A O 1
ATOM 2195 N N . GLU A 1 285 ? 18.974 10.228 -2.048 1.00 94.25 285 GLU A N 1
ATOM 2196 C CA . GLU A 1 285 ? 18.916 9.040 -2.896 1.00 94.25 285 GLU A CA 1
ATOM 2197 C C . GLU A 1 285 ? 20.126 8.131 -2.695 1.00 94.25 285 GLU A C 1
ATOM 2199 O O . GLU A 1 285 ? 19.968 6.921 -2.542 1.00 94.25 285 GLU A O 1
ATOM 2204 N N . LYS A 1 286 ? 21.339 8.699 -2.731 1.00 91.94 286 LYS A N 1
ATOM 2205 C CA . LYS A 1 286 ? 22.567 7.902 -2.708 1.00 91.94 286 LYS A CA 1
ATOM 2206 C C . LYS A 1 286 ? 22.662 7.094 -1.417 1.00 91.94 286 LYS A C 1
ATOM 2208 O O . LYS A 1 286 ? 22.836 5.880 -1.480 1.00 91.94 286 LYS A O 1
ATOM 2213 N N . LEU A 1 287 ? 22.537 7.766 -0.273 1.00 88.25 287 LEU A N 1
ATOM 2214 C CA . LEU A 1 287 ? 22.721 7.122 1.023 1.00 88.25 287 LEU A CA 1
ATOM 2215 C C . LEU A 1 287 ? 21.565 6.169 1.345 1.00 88.25 287 LEU A C 1
ATOM 2217 O O . LEU A 1 287 ? 21.820 5.069 1.828 1.00 88.25 287 LEU A O 1
ATOM 2221 N N . ALA A 1 288 ? 20.325 6.543 1.016 1.00 87.31 288 ALA A N 1
ATOM 2222 C CA . ALA A 1 288 ? 19.158 5.689 1.239 1.00 87.31 288 ALA A CA 1
ATOM 2223 C C . ALA A 1 288 ? 19.161 4.427 0.352 1.00 87.31 288 ALA A C 1
ATOM 2225 O O . ALA A 1 288 ? 18.722 3.368 0.783 1.00 87.31 288 ALA A O 1
ATOM 2226 N N . ARG A 1 289 ? 19.691 4.496 -0.878 1.00 84.62 289 ARG A N 1
ATOM 2227 C CA . ARG A 1 289 ? 19.788 3.337 -1.790 1.00 84.62 289 ARG A CA 1
ATOM 2228 C C . ARG A 1 289 ? 20.912 2.366 -1.416 1.00 84.62 289 ARG A C 1
ATOM 2230 O O . ARG A 1 289 ? 20.852 1.191 -1.760 1.00 84.62 289 ARG A O 1
ATOM 2237 N N . GLU A 1 290 ? 21.979 2.860 -0.794 1.00 84.06 290 GLU A N 1
ATOM 2238 C CA . GLU A 1 290 ? 23.167 2.061 -0.453 1.00 84.06 290 GLU A CA 1
ATOM 2239 C C . GLU A 1 290 ? 23.026 1.308 0.877 1.00 84.06 290 GLU A C 1
ATOM 2241 O O . GLU A 1 290 ? 23.880 0.487 1.207 1.00 84.06 290 GLU A O 1
ATOM 2246 N N . ASN A 1 291 ? 21.946 1.550 1.624 1.00 82.38 291 ASN A N 1
ATOM 2247 C CA . ASN A 1 291 ? 21.697 0.947 2.923 1.00 82.38 291 ASN A CA 1
ATOM 2248 C C . ASN A 1 291 ? 20.295 0.336 2.968 1.00 82.38 291 ASN A C 1
ATOM 2250 O O . ASN A 1 291 ? 19.304 1.047 2.837 1.00 82.38 291 ASN A O 1
ATOM 2254 N N . SER A 1 292 ? 20.193 -0.964 3.250 1.00 90.50 292 SER A N 1
ATOM 2255 C CA . SER A 1 292 ? 18.906 -1.555 3.624 1.00 90.50 292 SER A CA 1
ATOM 2256 C C . SER A 1 292 ? 18.356 -0.865 4.874 1.00 90.50 292 SER A C 1
ATOM 2258 O O . SER A 1 292 ? 19.111 -0.515 5.790 1.00 90.50 292 SER A O 1
ATOM 2260 N N . ALA A 1 293 ? 17.049 -0.635 4.929 1.00 93.69 293 ALA A N 1
ATOM 2261 C CA . ALA A 1 293 ? 16.429 0.123 6.014 1.00 93.69 293 ALA A CA 1
ATOM 2262 C C . ALA A 1 293 ? 14.986 -0.347 6.247 1.00 93.69 293 ALA A C 1
ATOM 2264 O O . ALA A 1 293 ? 14.270 -0.564 5.273 1.00 93.69 293 ALA A O 1
ATOM 2265 N N . PRO A 1 294 ? 14.533 -0.505 7.505 1.00 95.38 294 PRO A N 1
ATOM 2266 C CA . PRO A 1 294 ? 13.135 -0.811 7.811 1.00 95.38 294 PRO A CA 1
ATOM 2267 C C . PRO A 1 294 ? 12.107 0.125 7.170 1.00 95.38 294 PRO A C 1
ATOM 2269 O O . PRO A 1 294 ? 10.989 -0.300 6.898 1.00 95.38 294 PRO A O 1
ATOM 2272 N N . TRP A 1 295 ? 12.459 1.389 6.938 1.00 96.75 295 TRP A N 1
ATOM 2273 C CA . TRP A 1 295 ? 11.608 2.332 6.222 1.00 96.75 295 TRP A CA 1
ATOM 2274 C C . TRP A 1 295 ? 12.431 3.411 5.523 1.00 96.75 295 TRP A C 1
ATOM 2276 O O . TRP A 1 295 ? 13.537 3.748 5.960 1.00 96.75 295 TRP A O 1
ATOM 2286 N N . VAL A 1 296 ? 11.842 3.967 4.467 1.00 97.69 296 VAL A N 1
ATOM 2287 C CA . VAL A 1 296 ? 12.254 5.224 3.836 1.00 97.69 296 VAL A CA 1
ATOM 2288 C C . VAL A 1 296 ? 11.041 6.151 3.778 1.00 97.69 296 VAL A C 1
ATOM 2290 O O . VAL A 1 296 ? 9.903 5.698 3.672 1.00 97.69 296 VAL A O 1
ATOM 2293 N N . ASP A 1 297 ? 11.294 7.445 3.896 1.00 97.44 297 ASP A N 1
ATOM 2294 C CA . ASP A 1 297 ? 10.336 8.542 3.860 1.00 97.44 297 ASP A CA 1
ATOM 2295 C C . ASP A 1 297 ? 10.692 9.507 2.724 1.00 97.44 297 ASP A C 1
ATOM 2297 O O . ASP A 1 297 ? 11.868 9.804 2.490 1.00 97.44 297 ASP A O 1
ATOM 2301 N N . TYR A 1 298 ? 9.653 9.992 2.043 1.00 98.00 298 TYR A N 1
ATOM 2302 C CA . TYR A 1 298 ? 9.691 11.198 1.228 1.00 98.00 298 TYR A CA 1
ATOM 2303 C C . TYR A 1 298 ? 8.779 12.249 1.847 1.00 98.00 298 TYR A C 1
ATOM 2305 O O . TYR A 1 298 ? 7.557 12.099 1.822 1.00 98.00 298 TYR A O 1
ATOM 2313 N N . SER A 1 299 ? 9.362 13.341 2.326 1.00 97.25 299 SER A N 1
ATOM 2314 C CA . SER A 1 299 ? 8.646 14.428 2.992 1.00 97.25 299 SER A CA 1
ATOM 2315 C C . SER A 1 299 ? 8.925 15.776 2.337 1.00 97.25 299 SER A C 1
ATOM 2317 O O . SER A 1 299 ? 10.037 16.067 1.909 1.00 97.25 299 SER A O 1
ATOM 2319 N N . GLY A 1 300 ? 7.914 16.639 2.270 1.00 95.94 300 GLY A N 1
ATOM 2320 C CA . GLY A 1 300 ? 8.037 17.946 1.634 1.00 95.94 300 GLY A CA 1
ATOM 2321 C C . GLY A 1 300 ? 6.770 18.783 1.736 1.00 95.94 300 GLY A C 1
ATOM 2322 O O . GLY A 1 300 ? 5.958 18.613 2.646 1.00 95.94 300 GLY A O 1
ATOM 2323 N N . THR A 1 301 ? 6.614 19.708 0.791 1.00 95.62 301 THR A N 1
ATOM 2324 C CA . THR A 1 301 ? 5.432 20.564 0.676 1.00 95.62 301 THR A CA 1
ATOM 2325 C C . THR A 1 301 ? 4.741 20.272 -0.647 1.00 95.62 301 THR A C 1
ATOM 2327 O O . THR A 1 301 ? 5.379 20.409 -1.683 1.00 95.62 301 THR A O 1
ATOM 2330 N N . VAL A 1 302 ? 3.462 19.903 -0.607 1.00 94.69 302 VAL A N 1
ATOM 2331 C CA . VAL A 1 302 ? 2.611 19.671 -1.787 1.00 94.69 302 VAL A CA 1
ATOM 2332 C C . VAL A 1 302 ? 1.412 20.599 -1.683 1.00 94.69 302 VAL A C 1
ATOM 2334 O O . VAL A 1 302 ? 0.738 20.607 -0.649 1.00 94.69 302 VAL A O 1
ATOM 2337 N N . GLU A 1 303 ? 1.175 21.425 -2.702 1.00 94.00 303 GLU A N 1
ATOM 2338 C CA . GLU A 1 303 ? 0.097 22.427 -2.714 1.00 94.00 303 GLU A CA 1
ATOM 2339 C C . GLU A 1 303 ? 0.069 23.276 -1.419 1.00 94.00 303 GLU A C 1
ATOM 2341 O O . GLU A 1 303 ? -0.973 23.511 -0.803 1.00 94.00 303 GLU A O 1
ATOM 2346 N N . GLY A 1 304 ? 1.254 23.682 -0.946 1.00 94.50 304 GLY A N 1
ATOM 2347 C CA . GLY A 1 304 ? 1.435 24.494 0.266 1.00 94.50 304 GLY A CA 1
ATOM 2348 C C . GLY A 1 304 ? 1.315 23.746 1.604 1.00 94.50 304 GLY A C 1
ATOM 2349 O O . GLY A 1 304 ? 1.494 24.360 2.657 1.00 94.50 304 GLY A O 1
ATOM 2350 N N . ARG A 1 305 ? 1.055 22.432 1.607 1.00 95.44 305 ARG A N 1
ATOM 2351 C CA . ARG A 1 305 ? 0.900 21.625 2.830 1.00 95.44 305 ARG A CA 1
ATOM 2352 C C . ARG A 1 305 ? 2.121 20.757 3.096 1.00 95.44 305 ARG A C 1
ATOM 2354 O O . ARG A 1 305 ? 2.595 20.073 2.196 1.00 95.44 305 ARG A O 1
ATOM 2361 N N . LYS A 1 306 ? 2.586 20.729 4.351 1.00 96.00 306 LYS A N 1
ATOM 2362 C CA . LYS A 1 306 ? 3.620 19.783 4.797 1.00 96.00 306 LYS A CA 1
ATOM 2363 C C . LYS A 1 306 ? 3.039 18.375 4.860 1.00 96.00 306 LYS A C 1
ATOM 2365 O O . LYS A 1 306 ? 2.140 18.117 5.663 1.00 96.00 306 LYS A O 1
ATOM 2370 N N . VAL A 1 307 ? 3.564 17.490 4.028 1.00 96.75 307 VAL A N 1
ATOM 2371 C CA . VAL A 1 307 ? 3.112 16.105 3.879 1.00 96.75 307 VAL A CA 1
ATOM 2372 C C . VAL A 1 307 ? 4.306 15.189 3.652 1.00 96.75 307 VAL A C 1
ATOM 2374 O O . VAL A 1 307 ? 5.395 15.651 3.309 1.00 96.75 307 VAL A O 1
ATOM 2377 N N . GLY A 1 308 ? 4.092 13.891 3.827 1.00 95.94 308 GLY A N 1
ATOM 2378 C CA . GLY A 1 308 ? 5.084 12.884 3.502 1.00 95.94 308 GLY A CA 1
ATOM 2379 C C . GLY A 1 308 ? 4.442 11.531 3.252 1.00 95.94 308 GLY A C 1
ATOM 2380 O O . GLY A 1 308 ? 3.275 11.311 3.584 1.00 95.94 308 GLY A O 1
ATOM 2381 N N . ILE A 1 309 ? 5.218 10.645 2.647 1.00 97.25 309 ILE A N 1
ATOM 2382 C CA . ILE A 1 309 ? 4.878 9.246 2.429 1.00 97.25 309 ILE A CA 1
ATOM 2383 C C . ILE A 1 309 ? 6.059 8.398 2.873 1.00 97.25 309 ILE A C 1
ATOM 2385 O O . ILE A 1 309 ? 7.176 8.556 2.382 1.00 97.25 309 ILE A O 1
ATOM 2389 N N . ALA A 1 310 ? 5.793 7.479 3.794 1.00 96.94 310 ALA A N 1
ATOM 2390 C CA . ALA A 1 310 ? 6.756 6.488 4.232 1.00 96.94 310 ALA A CA 1
ATOM 2391 C C . ALA A 1 310 ? 6.305 5.107 3.768 1.00 96.94 310 ALA A C 1
ATOM 2393 O O . ALA A 1 310 ? 5.136 4.749 3.902 1.00 96.94 310 ALA A O 1
ATOM 2394 N N . VAL A 1 311 ? 7.249 4.327 3.253 1.00 97.12 311 VAL A N 1
ATOM 2395 C CA . VAL A 1 311 ? 7.050 2.898 3.008 1.00 97.12 311 VAL A CA 1
ATOM 2396 C C . VAL A 1 311 ? 7.838 2.163 4.077 1.00 97.12 311 VAL A C 1
ATOM 2398 O O . VAL A 1 311 ? 9.016 2.448 4.300 1.00 97.12 311 VAL A O 1
ATOM 2401 N N . MET A 1 312 ? 7.174 1.237 4.761 1.00 96.06 312 MET A N 1
ATOM 2402 C CA . MET A 1 312 ? 7.744 0.470 5.863 1.00 96.06 312 MET A CA 1
ATOM 2403 C C . MET A 1 312 ? 7.758 -1.003 5.474 1.00 96.06 312 MET A C 1
ATOM 2405 O O . MET A 1 312 ? 6.724 -1.568 5.131 1.00 96.06 312 MET A O 1
ATOM 2409 N N . ASN A 1 313 ? 8.926 -1.635 5.523 1.00 94.12 313 ASN A N 1
ATOM 2410 C CA . ASN A 1 313 ? 9.053 -3.054 5.246 1.00 94.12 313 ASN A CA 1
ATOM 2411 C C . ASN A 1 313 ? 8.821 -3.857 6.530 1.00 94.12 313 ASN A C 1
ATOM 2413 O O . ASN A 1 313 ? 9.536 -3.688 7.521 1.00 94.12 313 ASN A O 1
ATOM 2417 N N . HIS A 1 314 ? 7.812 -4.728 6.520 1.00 94.06 314 HIS A N 1
ATOM 2418 C CA . HIS A 1 314 ? 7.475 -5.510 7.702 1.00 94.06 314 HIS A CA 1
ATOM 2419 C C . HIS A 1 314 ? 8.618 -6.485 8.058 1.00 94.06 314 HIS A C 1
ATOM 2421 O O . HIS A 1 314 ? 9.149 -7.129 7.148 1.00 94.06 314 HIS A O 1
ATOM 2427 N N . PRO A 1 315 ? 8.984 -6.672 9.346 1.00 93.62 315 PRO A N 1
ATOM 2428 C CA . PRO A 1 315 ? 10.094 -7.541 9.746 1.00 93.62 315 PRO A CA 1
ATOM 2429 C C . PRO A 1 315 ? 10.001 -8.999 9.279 1.00 93.62 315 PRO A C 1
ATOM 2431 O O . PRO A 1 315 ? 11.034 -9.640 9.125 1.00 93.62 315 PRO A O 1
ATOM 2434 N N . SER A 1 316 ? 8.790 -9.518 9.047 1.00 93.56 316 SER A N 1
ATOM 2435 C CA . SER A 1 316 ? 8.573 -10.876 8.522 1.00 93.56 316 SER A CA 1
ATOM 2436 C C . SER A 1 316 ? 8.644 -10.977 6.997 1.00 93.56 316 SER A C 1
ATOM 2438 O O . SER A 1 316 ? 8.511 -12.076 6.463 1.00 93.56 316 SER A O 1
ATOM 2440 N N . SER A 1 317 ? 8.807 -9.856 6.291 1.00 93.19 317 SER A N 1
ATOM 2441 C CA . SER A 1 317 ? 8.926 -9.861 4.834 1.00 93.19 317 SER A CA 1
ATOM 2442 C C . SER A 1 317 ? 10.182 -10.611 4.413 1.00 93.19 317 SER A C 1
ATOM 2444 O O . SER A 1 317 ? 11.216 -10.568 5.090 1.00 93.19 317 SER A O 1
ATOM 2446 N N . TRP A 1 318 ? 10.117 -11.260 3.254 1.00 89.62 318 TRP A N 1
ATOM 2447 C CA . TRP A 1 318 ? 11.284 -11.897 2.663 1.00 89.62 318 TRP A CA 1
ATOM 2448 C C . TRP A 1 318 ? 12.420 -10.878 2.467 1.00 89.62 318 TRP A C 1
ATOM 2450 O O . TRP A 1 318 ? 12.202 -9.789 1.936 1.00 89.62 318 TRP A O 1
ATOM 2460 N N . ARG A 1 319 ? 13.625 -11.237 2.937 1.00 89.31 319 ARG A N 1
ATOM 2461 C CA . ARG A 1 319 ? 14.836 -10.387 2.957 1.00 89.31 319 ARG A CA 1
ATOM 2462 C C . ARG A 1 319 ? 14.665 -9.036 3.669 1.00 89.31 319 ARG A C 1
ATOM 2464 O O . ARG A 1 319 ? 15.287 -8.051 3.290 1.00 89.31 319 ARG A O 1
ATOM 2471 N N . SER A 1 320 ? 13.861 -8.995 4.727 1.00 91.12 320 SER A N 1
ATOM 2472 C CA . SER A 1 320 ? 13.770 -7.817 5.589 1.00 91.12 320 SER A CA 1
ATOM 2473 C C . SER A 1 320 ? 15.091 -7.511 6.334 1.00 91.12 320 SER A C 1
ATOM 2475 O O . SER A 1 320 ? 15.756 -8.440 6.808 1.00 91.12 320 SER A O 1
ATOM 2477 N N . PRO A 1 321 ? 15.456 -6.224 6.515 1.00 91.81 321 PRO A N 1
ATOM 2478 C CA . PRO A 1 321 ? 14.820 -5.064 5.894 1.00 91.81 321 PRO A CA 1
ATOM 2479 C C . PRO A 1 321 ? 15.149 -4.985 4.398 1.00 91.81 321 PRO A C 1
ATOM 2481 O O . PRO A 1 321 ? 16.292 -5.215 4.007 1.00 91.81 321 PRO A O 1
ATOM 2484 N N . SER A 1 322 ? 14.158 -4.605 3.591 1.00 89.94 322 SER A N 1
ATOM 2485 C CA . SER A 1 322 ? 14.306 -4.443 2.142 1.00 89.94 322 SER A CA 1
ATOM 2486 C C . SER A 1 322 ? 15.429 -3.468 1.776 1.00 89.94 322 SER A C 1
ATOM 2488 O O . SER A 1 322 ? 15.683 -2.477 2.472 1.00 89.94 322 SER A O 1
ATOM 2490 N N . ASP A 1 323 ? 16.046 -3.709 0.621 1.00 89.88 323 ASP A N 1
ATOM 2491 C CA . ASP A 1 323 ? 16.758 -2.668 -0.111 1.00 89.88 323 ASP A CA 1
ATOM 2492 C C . ASP A 1 323 ? 15.774 -1.744 -0.816 1.00 89.88 323 ASP A C 1
ATOM 2494 O O . ASP A 1 323 ? 14.604 -2.076 -1.036 1.00 89.88 323 ASP A O 1
ATOM 2498 N N . TRP A 1 324 ? 16.269 -0.574 -1.193 1.00 91.50 324 TRP A N 1
ATOM 2499 C CA . TRP A 1 324 ? 15.450 0.498 -1.726 1.00 91.50 324 TRP A CA 1
ATOM 2500 C C . TRP A 1 324 ? 15.964 0.920 -3.092 1.00 91.50 324 TRP A C 1
ATOM 2502 O O . TRP A 1 324 ? 17.127 1.292 -3.241 1.00 91.50 324 TRP A O 1
ATOM 2512 N N . HIS A 1 325 ? 15.089 0.947 -4.095 1.00 91.56 325 HIS A N 1
ATOM 2513 C CA . HIS A 1 325 ? 15.331 1.719 -5.312 1.00 91.56 325 HIS A CA 1
ATOM 2514 C C . HIS A 1 325 ? 14.583 3.034 -5.186 1.00 91.56 325 HIS A C 1
ATOM 2516 O O . HIS A 1 325 ? 13.457 3.207 -5.645 1.00 91.56 325 HIS A O 1
ATOM 2522 N N . VAL A 1 326 ? 15.249 3.980 -4.547 1.00 92.69 326 VAL A N 1
ATOM 2523 C CA . VAL A 1 326 ? 14.788 5.359 -4.421 1.00 92.69 326 VAL A CA 1
ATOM 2524 C C . VAL A 1 326 ? 15.503 6.235 -5.435 1.00 92.69 326 VAL A C 1
ATOM 2526 O O . VAL A 1 326 ? 16.628 5.922 -5.838 1.00 92.69 326 VAL A O 1
ATOM 2529 N N . ARG A 1 327 ? 14.846 7.302 -5.886 1.00 93.50 327 ARG A N 1
ATOM 2530 C CA . ARG A 1 327 ? 15.409 8.310 -6.782 1.00 93.50 327 ARG A CA 1
ATOM 2531 C C . ARG A 1 327 ? 14.924 9.695 -6.400 1.00 93.50 327 ARG A C 1
ATOM 2533 O O . ARG A 1 327 ? 13.726 9.884 -6.209 1.00 93.50 327 ARG A O 1
ATOM 2540 N N . ALA A 1 328 ? 15.823 10.675 -6.428 1.00 94.94 328 ALA A N 1
ATOM 2541 C CA . ALA A 1 328 ? 15.493 12.074 -6.169 1.00 94.94 328 ALA A CA 1
ATOM 2542 C C . ALA A 1 328 ? 14.344 12.563 -7.066 1.00 94.94 328 ALA A C 1
ATOM 2544 O O . ALA A 1 328 ? 13.493 13.323 -6.621 1.00 94.94 328 ALA A O 1
ATOM 2545 N N . TYR A 1 329 ? 14.243 12.050 -8.297 1.00 93.00 329 TYR A N 1
ATOM 2546 C CA . TYR A 1 329 ? 13.166 12.370 -9.238 1.00 93.00 329 TYR A CA 1
ATOM 2547 C C . TYR A 1 329 ? 11.824 11.643 -8.962 1.00 93.00 329 TYR A C 1
ATOM 2549 O O . TYR A 1 329 ? 10.946 11.628 -9.822 1.00 93.00 329 TYR A O 1
ATOM 2557 N N . GLY A 1 330 ? 11.633 11.035 -7.786 1.00 93.62 330 GLY A N 1
ATOM 2558 C CA . GLY A 1 330 ? 10.323 10.564 -7.310 1.00 93.62 330 GLY A CA 1
ATOM 2559 C C . GLY A 1 330 ? 9.957 9.124 -7.673 1.00 93.62 330 GLY A C 1
ATOM 2560 O O . GLY A 1 330 ? 8.786 8.756 -7.610 1.00 93.62 330 GLY A O 1
ATOM 2561 N N . LEU A 1 331 ? 10.919 8.294 -8.092 1.00 93.50 331 LEU A N 1
ATOM 2562 C CA . LEU A 1 331 ? 10.723 6.839 -8.109 1.00 93.50 331 LEU A CA 1
ATOM 2563 C C . LEU A 1 331 ? 11.053 6.301 -6.716 1.00 93.50 331 LEU A C 1
ATOM 2565 O O . LEU A 1 331 ? 12.193 6.427 -6.271 1.00 93.50 331 LEU A O 1
ATOM 2569 N N . PHE A 1 332 ? 10.070 5.711 -6.045 1.00 95.25 332 PHE A N 1
ATOM 2570 C CA . PHE A 1 332 ? 10.215 5.218 -4.684 1.00 95.25 332 PHE A CA 1
ATOM 2571 C C . PHE A 1 332 ? 9.790 3.752 -4.621 1.00 95.25 332 PHE A C 1
ATOM 2573 O O . PHE A 1 332 ? 8.600 3.464 -4.668 1.00 95.25 332 PHE A O 1
ATOM 2580 N N . ALA A 1 333 ? 10.753 2.831 -4.530 1.00 94.31 333 ALA A N 1
ATOM 2581 C CA . ALA A 1 333 ? 10.457 1.405 -4.482 1.00 94.31 333 ALA A CA 1
ATOM 2582 C C . ALA A 1 333 ? 11.181 0.658 -3.355 1.00 94.31 333 ALA A C 1
ATOM 2584 O O . ALA A 1 333 ? 12.384 0.850 -3.146 1.00 94.31 333 ALA A O 1
ATOM 2585 N N . ALA A 1 334 ? 10.446 -0.223 -2.674 1.00 94.00 334 ALA A N 1
ATOM 2586 C CA . ALA A 1 334 ? 10.994 -1.246 -1.787 1.00 94.00 334 ALA A CA 1
ATOM 2587 C C . ALA A 1 334 ? 11.256 -2.498 -2.624 1.00 94.00 334 ALA A C 1
ATOM 2589 O O . ALA A 1 334 ? 10.312 -3.084 -3.151 1.00 94.00 334 ALA A O 1
ATOM 2590 N N . ASN A 1 335 ? 12.522 -2.883 -2.777 1.00 91.38 335 ASN A N 1
ATOM 2591 C CA . ASN A 1 335 ? 12.930 -3.930 -3.703 1.00 91.38 335 ASN A CA 1
ATOM 2592 C C . ASN A 1 335 ? 13.995 -4.872 -3.106 1.00 91.38 335 ASN A C 1
ATOM 2594 O O . ASN A 1 335 ? 15.193 -4.611 -3.240 1.00 91.38 335 ASN A O 1
ATOM 2598 N N . PRO A 1 336 ? 13.578 -6.009 -2.513 1.00 88.88 336 PRO A N 1
ATOM 2599 C CA . PRO A 1 336 ? 14.495 -6.971 -1.897 1.00 88.88 336 PRO A CA 1
ATOM 2600 C C . PRO A 1 336 ? 15.280 -7.846 -2.900 1.00 88.88 336 PRO A C 1
ATOM 2602 O O . PRO A 1 336 ? 16.032 -8.741 -2.499 1.00 88.88 336 PRO A O 1
ATOM 2605 N N . TRP A 1 337 ? 15.146 -7.608 -4.211 1.00 86.62 337 TRP A N 1
ATOM 2606 C CA . TRP A 1 337 ? 15.894 -8.314 -5.262 1.00 86.62 337 TRP A CA 1
ATOM 2607 C C . TRP A 1 337 ? 17.181 -7.594 -5.696 1.00 86.62 337 TRP A C 1
ATOM 2609 O O . TRP A 1 337 ? 17.930 -8.125 -6.516 1.00 86.62 337 TRP A O 1
ATOM 2619 N N . ILE A 1 338 ? 17.478 -6.414 -5.135 1.00 81.19 338 ILE A N 1
ATOM 2620 C CA . ILE A 1 338 ? 18.679 -5.629 -5.475 1.00 81.19 338 ILE A CA 1
ATOM 2621 C C . ILE A 1 338 ? 19.961 -6.216 -4.857 1.00 81.19 338 ILE A C 1
ATOM 2623 O O . ILE A 1 338 ? 21.052 -5.977 -5.379 1.00 81.19 338 ILE A O 1
ATOM 2627 N N . ILE A 1 339 ? 19.882 -7.019 -3.791 1.00 66.69 339 ILE A N 1
ATOM 2628 C CA . ILE A 1 339 ? 21.049 -7.743 -3.261 1.00 66.69 339 ILE A CA 1
ATOM 2629 C C . ILE A 1 339 ? 21.422 -8.936 -4.155 1.00 66.69 339 ILE A C 1
ATOM 2631 O O . ILE A 1 339 ? 20.578 -9.670 -4.666 1.00 66.69 339 ILE A O 1
ATOM 2635 N N . LYS A 1 340 ? 22.736 -9.162 -4.293 1.00 60.66 340 LYS A N 1
ATOM 2636 C CA . LYS A 1 340 ? 23.320 -10.337 -4.953 1.00 60.66 340 LYS A CA 1
ATOM 2637 C C . LYS A 1 340 ? 22.929 -11.620 -4.202 1.00 60.66 340 LYS A C 1
ATOM 2639 O O . LYS A 1 340 ? 23.301 -11.781 -3.043 1.00 60.66 340 LYS A O 1
ATOM 2644 N N . GLY A 1 341 ? 22.241 -12.545 -4.867 1.00 67.25 341 GLY A N 1
ATOM 2645 C CA . GLY A 1 341 ? 21.848 -13.840 -4.307 1.00 67.25 341 GLY A CA 1
ATOM 2646 C C . GLY A 1 341 ? 20.976 -14.647 -5.269 1.00 67.25 341 GLY A C 1
ATOM 2647 O O . GLY A 1 341 ? 20.734 -14.218 -6.395 1.00 67.25 341 GLY A O 1
ATOM 2648 N N . GLU A 1 342 ? 20.504 -15.818 -4.833 1.00 74.44 342 GLU A N 1
ATOM 2649 C CA . GLU A 1 342 ? 19.533 -16.606 -5.599 1.00 74.44 342 GLU A CA 1
ATOM 2650 C C . GLU A 1 342 ? 18.205 -15.846 -5.679 1.00 74.44 342 GLU A C 1
ATOM 2652 O O . GLU A 1 342 ? 17.564 -15.586 -4.663 1.00 74.44 342 GLU A O 1
ATOM 2657 N N . ASN A 1 343 ? 17.802 -15.475 -6.890 1.00 86.44 343 ASN A N 1
ATOM 2658 C CA . ASN A 1 343 ? 16.545 -14.779 -7.158 1.00 86.44 343 ASN A CA 1
ATOM 2659 C C . ASN A 1 343 ? 15.518 -15.709 -7.814 1.00 86.44 343 ASN A C 1
ATOM 2661 O O . ASN A 1 343 ? 14.663 -15.265 -8.576 1.00 86.44 343 ASN A O 1
ATOM 2665 N N . THR A 1 344 ? 15.629 -17.006 -7.541 1.00 90.38 344 THR A N 1
ATOM 2666 C CA . THR A 1 344 ? 14.730 -18.024 -8.070 1.00 90.38 344 THR A CA 1
ATOM 2667 C C . THR A 1 344 ? 13.777 -18.477 -6.976 1.00 90.38 344 THR A C 1
ATOM 2669 O O . THR A 1 344 ? 14.199 -18.987 -5.942 1.00 90.38 344 THR A O 1
ATOM 2672 N N . LEU A 1 345 ? 12.484 -18.301 -7.218 1.00 92.06 345 LEU A N 1
ATOM 2673 C CA . LEU A 1 345 ? 11.421 -18.928 -6.452 1.00 92.06 345 LEU A CA 1
ATOM 2674 C C . LEU A 1 345 ? 11.214 -20.340 -7.004 1.00 92.06 345 LEU A C 1
ATOM 2676 O O . LEU A 1 345 ? 10.947 -20.510 -8.192 1.00 92.06 345 LEU A O 1
ATOM 2680 N N . GLN A 1 346 ? 11.376 -21.356 -6.162 1.00 94.00 346 GLN A N 1
ATOM 2681 C CA . GLN A 1 346 ? 11.097 -22.737 -6.552 1.00 94.00 346 GLN A CA 1
ATOM 2682 C C . GLN A 1 346 ? 9.588 -22.970 -6.623 1.00 94.00 346 GLN A C 1
ATOM 2684 O O . GLN A 1 346 ? 8.827 -22.277 -5.957 1.00 94.00 346 GLN A O 1
ATOM 2689 N N . LYS A 1 347 ? 9.163 -23.950 -7.426 1.00 94.00 347 LYS A N 1
ATOM 2690 C CA . LYS A 1 347 ? 7.746 -24.309 -7.562 1.00 94.00 347 LYS A CA 1
ATOM 2691 C C . LYS A 1 347 ? 7.126 -24.663 -6.201 1.00 94.00 347 LYS A C 1
ATOM 2693 O O . LYS A 1 347 ? 7.696 -25.484 -5.479 1.00 94.00 347 LYS A O 1
ATOM 2698 N N . GLY A 1 348 ? 5.920 -24.152 -5.954 1.00 84.50 348 GLY A N 1
ATOM 2699 C CA . GLY A 1 348 ? 5.156 -24.332 -4.711 1.00 84.50 348 GLY A CA 1
ATOM 2700 C C . GLY A 1 348 ? 5.113 -23.067 -3.872 1.00 84.50 348 GLY A C 1
ATOM 2701 O O . GLY A 1 348 ? 4.729 -23.201 -2.693 1.00 84.50 348 GLY A O 1
#